Protein AF-A0A8J9S840-F1 (afdb_monomer_lite)

Foldseek 3Di:
DPPDDPVVVVVVVVVVVVVVVCVVVCVVVVVVVVVVVPDDDPPDDPPDPDPDDDDDDDDDDDDDDDDDDDDPPDPPPPPDDPQPFAALVVLCVVVVHDQPAAEFQQDFQDAFDVVLCVVPVADRDPVVLCVVLPDCPDPPPDDCPDPDPPDDPQQVVLCVCCRNPQLSVLQRDFRPVAAADDDDDDPVLVVQLLVLCVVGNHHPSQSRSCSSRHNYGSVVSNCCCQPPCSLVSNYRHRQWTAGNVSGIDGND

pLDDT: mean 77.79, std 20.53, range [31.11, 97.12]

Sequence (252 aa):
MEPMNEYERQREERIQRNNAILKQLGVHTAAQKLAAGRGRRPPQRLKRKAPVKAAVRKCARLSREDQEGPKKENLKALNTEHDELMTLKDYFKWKGQDVNGIIVDGQYRGWVCPAICKKYGIPDSEEEAFALGGSGRGGSKGAKTGKMHGWSNARAFSATQLRTNPNAYFYRHVAPDEEQAQGDWTEEEHELFLETAKANGVGDKWGLFASHIPARVGYQCSAYYRETIIPRGLIIDPRFRMSRAGKAVFVG

Radius of gyration: 27.17 Å; chains: 1; bounding box: 67×66×64 Å

Secondary structure (DSSP, 8-state):
-PPPPHHHHHHHHHHHHHHHHHHHTTHHHHHHHHHHTS--PPP------------------------PPPP---TTS--S-----EEHHHHHHHTT----PEE--S-----S-HHHHHHHT--SSHHHHHHHS---SS------PPPPTT--HHHHHHHTTTTT-HHHHHTT---TTSPPP-SPPPHHHHHHHHHHHHHH--SS-HHHHHTTSTT--HHHHHHHIIIIITTTTSEE-TTEEE-TTS-EEE--

Structure (mmCIF, N/CA/C/O backbone):
data_AF-A0A8J9S840-F1
#
_entry.id   AF-A0A8J9S840-F1
#
loop_
_atom_site.group_PDB
_atom_site.id
_atom_site.type_symbol
_atom_site.label_atom_id
_atom_site.label_alt_id
_atom_site.label_comp_id
_atom_site.label_asym_id
_atom_site.label_entity_id
_atom_site.label_seq_id
_atom_site.pdbx_PDB_ins_code
_atom_site.Cartn_x
_atom_site.Cartn_y
_atom_site.Cartn_z
_atom_site.occupancy
_atom_site.B_iso_or_equiv
_atom_site.auth_seq_id
_atom_site.auth_comp_id
_atom_site.auth_asym_id
_atom_site.auth_atom_id
_atom_site.pdbx_PDB_model_num
ATOM 1 N N . MET A 1 1 ? 31.242 12.770 43.477 1.00 47.22 1 MET A N 1
ATOM 2 C CA . MET A 1 1 ? 31.345 11.839 42.334 1.00 47.22 1 MET A CA 1
ATOM 3 C C . MET A 1 1 ? 30.335 10.749 42.590 1.00 47.22 1 MET A C 1
ATOM 5 O O . MET A 1 1 ? 30.545 9.972 43.512 1.00 47.22 1 MET A O 1
ATOM 9 N N . GLU A 1 2 ? 29.207 10.767 41.885 1.00 60.53 2 GLU A N 1
ATOM 10 C CA . GLU A 1 2 ? 28.236 9.678 41.996 1.00 60.53 2 GLU A CA 1
ATOM 11 C C . GLU A 1 2 ? 28.846 8.389 41.423 1.00 60.53 2 GLU A C 1
ATOM 13 O O . GLU A 1 2 ? 29.565 8.452 40.420 1.00 60.53 2 GLU A O 1
ATOM 18 N N . PRO A 1 3 ? 28.637 7.231 42.068 1.00 67.94 3 PRO A N 1
ATOM 19 C CA . PRO A 1 3 ? 29.145 5.966 41.563 1.00 67.94 3 PRO A CA 1
ATOM 20 C C . PRO A 1 3 ? 28.448 5.628 40.239 1.00 67.94 3 PRO A C 1
ATOM 22 O O . PRO A 1 3 ? 27.234 5.447 40.201 1.00 67.94 3 PRO A O 1
ATOM 25 N N . MET A 1 4 ? 29.234 5.539 39.161 1.00 64.69 4 MET A N 1
ATOM 26 C CA . MET A 1 4 ? 28.778 5.161 37.818 1.00 64.69 4 MET A CA 1
ATOM 27 C C . MET A 1 4 ? 27.871 3.925 37.855 1.00 64.69 4 MET A C 1
ATOM 29 O O . MET A 1 4 ? 28.263 2.851 38.347 1.00 64.69 4 MET A O 1
ATOM 33 N N . ASN A 1 5 ? 26.673 4.088 37.288 1.00 83.75 5 ASN A N 1
ATOM 34 C CA . ASN A 1 5 ? 25.663 3.044 37.194 1.00 83.75 5 ASN A CA 1
ATOM 35 C C . ASN A 1 5 ? 26.240 1.840 36.424 1.00 83.75 5 ASN A C 1
ATOM 37 O O . ASN A 1 5 ? 27.041 1.993 35.498 1.00 83.75 5 ASN A O 1
ATOM 41 N N . GLU A 1 6 ? 25.859 0.622 36.804 1.00 81.19 6 GLU A N 1
ATOM 42 C CA . GLU A 1 6 ? 26.354 -0.618 36.193 1.00 81.19 6 GLU A CA 1
ATOM 43 C C . GLU A 1 6 ? 26.149 -0.628 34.669 1.00 81.19 6 GLU A C 1
ATOM 45 O O . GLU A 1 6 ? 27.022 -1.058 33.912 1.00 81.19 6 GLU A O 1
ATOM 50 N N . TYR A 1 7 ? 25.043 -0.040 34.210 1.00 79.19 7 TYR A N 1
ATOM 51 C CA . TYR A 1 7 ? 24.760 0.159 32.792 1.00 79.19 7 TYR A CA 1
ATOM 52 C C . TYR A 1 7 ? 25.807 1.030 32.076 1.00 79.19 7 TYR A C 1
ATOM 54 O O . TYR A 1 7 ? 26.224 0.715 30.959 1.00 79.19 7 TYR A O 1
ATOM 62 N N . GLU A 1 8 ? 26.251 2.119 32.701 1.00 82.06 8 GLU A N 1
ATOM 63 C CA . GLU A 1 8 ? 27.219 3.040 32.101 1.00 82.06 8 GLU A CA 1
ATOM 64 C C . GLU A 1 8 ? 28.603 2.396 32.004 1.00 82.06 8 GLU A C 1
ATOM 66 O O . GLU A 1 8 ? 29.255 2.512 30.965 1.00 82.06 8 GLU A O 1
ATOM 71 N N . ARG A 1 9 ? 28.993 1.599 33.009 1.00 85.06 9 ARG A N 1
ATOM 72 C CA . ARG A 1 9 ? 30.206 0.765 32.959 1.00 85.06 9 ARG A CA 1
ATOM 73 C C . ARG A 1 9 ? 30.174 -0.225 31.799 1.00 85.06 9 ARG A C 1
ATOM 75 O O . ARG A 1 9 ? 31.088 -0.247 30.978 1.00 85.06 9 ARG A O 1
ATOM 82 N N . GLN A 1 10 ? 29.091 -0.993 31.669 1.00 86.19 10 GLN A N 1
ATOM 83 C CA . GLN A 1 10 ? 28.949 -1.947 30.564 1.00 86.19 10 GLN A CA 1
ATOM 84 C C . GLN A 1 10 ? 28.943 -1.251 29.194 1.00 86.19 10 GLN A C 1
ATOM 86 O O . GLN A 1 10 ? 29.442 -1.793 28.204 1.00 86.19 10 GLN A O 1
ATOM 91 N N . ARG A 1 11 ? 28.373 -0.044 29.105 1.00 85.94 11 ARG A N 1
ATOM 92 C CA . ARG A 1 11 ? 28.375 0.762 27.880 1.00 85.94 11 ARG A CA 1
ATOM 93 C C . ARG A 1 11 ? 29.789 1.204 27.508 1.00 85.94 11 ARG A C 1
ATOM 95 O O . ARG A 1 11 ? 30.163 1.085 26.340 1.00 85.94 11 ARG A O 1
ATOM 102 N N . GLU A 1 12 ? 30.569 1.681 28.470 1.00 87.94 12 GLU A N 1
ATOM 103 C CA . GLU A 1 12 ? 31.961 2.079 28.254 1.00 87.94 12 GLU A CA 1
ATOM 104 C C . GLU A 1 12 ? 32.839 0.902 27.836 1.00 87.94 12 GLU A C 1
ATOM 106 O O . GLU A 1 12 ? 33.592 1.029 26.872 1.00 87.94 12 GLU A O 1
ATOM 111 N N . GLU A 1 13 ? 32.684 -0.268 28.456 1.00 89.44 13 GLU A N 1
ATOM 112 C CA . GLU A 1 13 ? 33.413 -1.481 28.068 1.00 89.44 13 GLU A CA 1
ATOM 113 C C . GLU A 1 13 ? 33.117 -1.898 26.623 1.00 89.44 13 GLU A C 1
ATOM 115 O O . GLU A 1 13 ? 34.028 -2.234 25.861 1.00 89.44 13 GLU A O 1
ATOM 120 N N . ARG A 1 14 ? 31.848 -1.824 26.198 1.00 89.00 14 ARG A N 1
ATOM 121 C CA . ARG A 1 14 ? 31.464 -2.094 24.802 1.00 89.00 14 ARG A CA 1
ATOM 122 C C . ARG A 1 14 ? 32.084 -1.079 23.847 1.00 89.00 14 ARG A C 1
ATOM 124 O O . ARG A 1 14 ? 32.582 -1.467 22.791 1.00 89.00 14 ARG A O 1
ATOM 131 N N . ILE A 1 15 ? 32.079 0.206 24.210 1.00 90.06 15 ILE A N 1
ATOM 132 C CA . ILE A 1 15 ? 32.706 1.271 23.414 1.00 90.06 15 ILE A CA 1
ATOM 133 C C . ILE A 1 15 ? 34.215 1.027 23.296 1.00 90.06 15 ILE A C 1
ATOM 135 O O . ILE A 1 15 ? 34.763 1.108 22.197 1.00 90.06 15 ILE A O 1
ATOM 139 N N . GLN A 1 16 ? 34.883 0.672 24.393 1.00 90.94 16 GLN A N 1
ATOM 140 C CA . GLN A 1 16 ? 36.316 0.382 24.413 1.00 90.94 16 GLN A CA 1
ATOM 141 C C . GLN A 1 16 ? 36.659 -0.854 23.576 1.00 90.94 16 GLN A C 1
ATOM 143 O O . GLN A 1 16 ? 37.559 -0.785 22.736 1.00 90.94 16 GLN A O 1
ATOM 148 N N . ARG A 1 17 ? 35.905 -1.953 23.721 1.00 89.62 17 ARG A N 1
ATOM 149 C CA . ARG A 1 17 ? 36.075 -3.171 22.912 1.00 89.62 17 ARG A CA 1
ATOM 150 C C . ARG A 1 17 ? 35.889 -2.883 21.421 1.00 89.62 17 ARG A C 1
ATOM 152 O O . ARG A 1 17 ? 36.729 -3.278 20.617 1.00 89.62 17 ARG A O 1
ATOM 159 N N . ASN A 1 18 ? 34.837 -2.153 21.049 1.00 87.31 18 ASN A N 1
ATOM 160 C CA . ASN A 1 18 ? 34.583 -1.787 19.654 1.00 87.31 18 ASN A CA 1
ATOM 161 C C . ASN A 1 18 ? 35.695 -0.891 19.090 1.00 87.31 18 ASN A C 1
ATOM 163 O O . ASN A 1 18 ? 36.175 -1.134 17.984 1.00 87.31 18 ASN A O 1
ATOM 167 N N . ASN A 1 19 ? 36.164 0.098 19.856 1.00 92.31 19 ASN A N 1
ATOM 168 C CA . ASN A 1 19 ? 37.278 0.957 19.448 1.00 92.31 19 ASN A CA 1
ATOM 169 C C . ASN A 1 19 ? 38.591 0.175 19.288 1.00 92.31 19 ASN A C 1
ATOM 171 O O . ASN A 1 19 ? 39.349 0.442 18.355 1.00 92.31 19 ASN A O 1
ATOM 175 N N . ALA A 1 20 ? 38.857 -0.814 20.147 1.00 90.38 20 ALA A N 1
ATOM 176 C CA . ALA A 1 20 ? 40.026 -1.682 20.023 1.00 90.38 20 ALA A CA 1
ATOM 177 C C . ALA A 1 20 ? 39.978 -2.519 18.735 1.00 90.38 20 ALA A C 1
ATOM 179 O O . ALA A 1 20 ? 40.967 -2.572 18.004 1.00 90.38 20 ALA A O 1
ATOM 180 N N . ILE A 1 21 ? 38.812 -3.085 18.407 1.00 90.19 21 ILE A N 1
ATOM 181 C CA . ILE A 1 21 ? 38.589 -3.822 17.154 1.00 90.19 21 ILE A CA 1
ATOM 182 C C . ILE A 1 21 ? 38.794 -2.900 15.942 1.00 90.19 21 ILE A C 1
ATOM 184 O O . ILE A 1 21 ? 39.522 -3.246 15.014 1.00 90.19 21 ILE A O 1
ATOM 188 N N . LEU A 1 22 ? 38.225 -1.689 15.958 1.00 86.25 22 LEU A N 1
ATOM 189 C CA . LEU A 1 22 ? 38.397 -0.708 14.876 1.00 86.25 22 LEU A CA 1
ATOM 190 C C . LEU A 1 22 ? 39.859 -0.272 14.697 1.00 86.25 22 LEU A C 1
ATOM 192 O O . LEU A 1 22 ? 40.298 -0.011 13.571 1.00 86.25 22 LEU A O 1
ATOM 196 N N . LYS A 1 23 ? 40.623 -0.216 15.793 1.00 88.19 23 LYS A N 1
ATOM 197 C CA . LYS A 1 23 ? 42.060 0.069 15.778 1.00 88.19 23 LYS A CA 1
ATOM 198 C C . LYS A 1 23 ? 42.861 -1.100 15.203 1.00 88.19 23 LYS A C 1
ATOM 200 O O . LYS A 1 23 ? 43.723 -0.861 14.361 1.00 88.19 23 LYS A O 1
ATOM 205 N N . GLN A 1 24 ? 42.548 -2.337 15.593 1.00 88.06 24 GLN A N 1
ATOM 206 C CA . GLN A 1 24 ? 43.181 -3.550 15.060 1.00 88.06 24 GLN A CA 1
ATOM 207 C C . GLN A 1 24 ? 42.933 -3.705 13.553 1.00 88.06 24 GLN A C 1
ATOM 209 O O . GLN A 1 24 ? 43.843 -4.054 12.808 1.00 88.06 24 GLN A O 1
ATOM 214 N N . LEU A 1 25 ? 41.727 -3.368 13.091 1.00 87.00 25 LEU A N 1
ATOM 215 C CA . LEU A 1 25 ? 41.350 -3.382 11.675 1.00 87.00 25 LEU A CA 1
ATOM 216 C C . LEU A 1 25 ? 41.912 -2.192 10.872 1.00 87.00 25 LEU A C 1
ATOM 218 O O . LEU A 1 25 ? 41.658 -2.088 9.673 1.00 87.00 25 LEU A O 1
ATOM 222 N N . GLY A 1 26 ? 42.641 -1.263 11.504 1.00 86.94 26 GLY A N 1
ATOM 223 C CA . GLY A 1 26 ? 43.245 -0.114 10.823 1.00 86.94 26 GLY A CA 1
ATOM 224 C C . GLY A 1 26 ? 42.227 0.851 10.200 1.00 86.94 26 GLY A C 1
ATOM 225 O O . GLY A 1 26 ? 42.562 1.617 9.298 1.00 86.94 26 GLY A O 1
ATOM 226 N N . VAL A 1 27 ? 40.973 0.848 10.661 1.00 82.19 27 VAL A N 1
ATOM 227 C CA . VAL A 1 27 ? 39.891 1.634 10.042 1.00 82.19 27 VAL A CA 1
ATOM 228 C C . VAL A 1 27 ? 40.169 3.135 10.156 1.00 82.19 27 VAL A C 1
ATOM 230 O O . VAL A 1 27 ? 39.971 3.885 9.200 1.00 82.19 27 VAL A O 1
ATOM 233 N N . HIS A 1 28 ? 40.704 3.581 11.296 1.00 77.06 28 HIS A N 1
ATOM 234 C CA . HIS A 1 28 ? 41.053 4.988 11.514 1.00 77.06 28 HIS A CA 1
ATOM 235 C C . HIS A 1 28 ? 42.205 5.463 10.619 1.00 77.06 28 HIS A C 1
ATOM 237 O O . HIS A 1 28 ? 42.163 6.580 10.103 1.00 77.06 28 HIS A O 1
ATOM 243 N N . THR A 1 29 ? 43.208 4.615 10.381 1.00 79.81 29 THR A N 1
ATOM 244 C CA . THR A 1 29 ? 44.343 4.955 9.512 1.00 79.81 29 THR A CA 1
ATOM 245 C C . THR A 1 29 ? 43.933 4.941 8.039 1.00 79.81 29 THR A C 1
ATOM 247 O O . THR A 1 29 ? 44.337 5.823 7.280 1.00 79.81 29 THR A O 1
ATOM 250 N N . ALA A 1 30 ? 43.060 4.015 7.632 1.00 77.69 30 ALA A N 1
ATOM 251 C CA . ALA A 1 30 ? 42.452 4.004 6.303 1.00 77.69 30 ALA A CA 1
ATOM 252 C C . ALA A 1 30 ? 41.583 5.252 6.050 1.00 77.69 30 ALA A C 1
ATOM 254 O O . ALA A 1 30 ? 41.691 5.879 4.992 1.00 77.69 30 ALA A O 1
ATOM 255 N N . ALA A 1 31 ? 40.781 5.669 7.036 1.00 77.38 31 ALA A N 1
ATOM 256 C CA . ALA A 1 31 ? 39.976 6.888 6.962 1.00 77.38 31 ALA A CA 1
ATOM 257 C C . ALA A 1 31 ? 40.843 8.154 6.835 1.00 77.38 31 ALA A C 1
ATOM 259 O O . ALA A 1 31 ? 40.543 9.026 6.018 1.00 77.38 31 ALA A O 1
ATOM 260 N N . GLN A 1 32 ? 41.953 8.238 7.578 1.00 75.38 32 GLN A N 1
ATOM 261 C CA . GLN A 1 32 ? 42.908 9.346 7.469 1.00 75.38 32 GLN A CA 1
ATOM 262 C C . GLN A 1 32 ? 43.611 9.389 6.106 1.00 75.38 32 GLN A C 1
ATOM 264 O O . GLN A 1 32 ? 43.741 10.467 5.531 1.00 75.38 32 GLN A O 1
ATOM 269 N N . LYS A 1 33 ? 44.002 8.239 5.540 1.00 76.88 33 LYS A N 1
ATOM 270 C CA . LYS A 1 33 ? 44.583 8.169 4.185 1.00 76.88 33 LYS A CA 1
ATOM 271 C C . LYS A 1 33 ? 43.598 8.639 3.109 1.00 76.88 33 LYS A C 1
ATOM 273 O O . LYS A 1 33 ? 43.979 9.391 2.215 1.00 76.88 33 LYS A O 1
ATOM 278 N N . LEU A 1 34 ? 42.323 8.265 3.223 1.00 71.44 34 LEU A N 1
ATOM 279 C CA . LEU A 1 34 ? 41.257 8.749 2.335 1.00 71.44 34 LEU A CA 1
ATOM 280 C C . LEU A 1 34 ? 40.998 10.255 2.491 1.00 71.44 34 LEU A C 1
ATOM 282 O O . LEU A 1 34 ? 40.739 10.938 1.499 1.00 71.44 34 LEU A O 1
ATOM 286 N N . ALA A 1 35 ? 41.081 10.781 3.715 1.00 69.69 35 ALA A N 1
ATOM 287 C CA . ALA A 1 35 ? 40.954 12.212 3.977 1.00 69.69 35 ALA A CA 1
ATOM 288 C C . ALA A 1 35 ? 42.148 13.008 3.420 1.00 69.69 35 ALA A C 1
ATOM 290 O O . ALA A 1 35 ? 41.944 14.067 2.833 1.00 69.69 35 ALA A O 1
ATOM 291 N N . ALA A 1 36 ? 43.368 12.473 3.531 1.00 67.94 36 ALA A N 1
ATOM 292 C CA . ALA A 1 36 ? 44.585 13.075 2.987 1.00 67.94 36 ALA A CA 1
ATOM 293 C C . ALA A 1 36 ? 44.645 13.031 1.446 1.00 67.94 36 ALA A C 1
ATOM 295 O O . ALA A 1 36 ? 45.198 13.937 0.829 1.00 67.94 36 ALA A O 1
ATOM 296 N N . GLY A 1 37 ? 44.038 12.018 0.813 1.00 63.81 37 GLY A N 1
ATOM 297 C CA . GLY A 1 37 ? 43.941 11.897 -0.648 1.00 63.81 37 GLY A CA 1
ATOM 298 C C . GLY A 1 37 ? 42.901 12.818 -1.301 1.00 63.81 37 GLY A C 1
ATOM 299 O O . GLY A 1 37 ? 42.901 12.992 -2.520 1.00 63.81 37 GLY A O 1
ATOM 300 N N . ARG A 1 38 ? 42.016 13.447 -0.517 1.00 59.72 38 ARG A N 1
ATOM 301 C CA . ARG A 1 38 ? 41.129 14.502 -1.016 1.00 59.72 38 ARG A CA 1
ATOM 302 C C . ARG A 1 38 ? 41.892 15.820 -1.011 1.00 59.72 38 ARG A C 1
ATOM 304 O O . ARG A 1 38 ? 41.898 16.536 -0.014 1.00 59.72 38 ARG A O 1
ATOM 311 N N . GLY A 1 39 ? 42.512 16.141 -2.148 1.00 57.38 39 GLY A N 1
ATOM 312 C CA . GLY A 1 39 ? 43.082 17.463 -2.398 1.00 57.38 39 GLY A CA 1
ATOM 313 C C . GLY A 1 39 ? 42.122 18.562 -1.937 1.00 57.38 39 GLY A C 1
ATOM 314 O O . GLY A 1 39 ? 40.907 18.467 -2.148 1.00 57.38 39 GLY A O 1
ATOM 315 N N . ARG A 1 40 ? 42.666 19.573 -1.248 1.00 57.53 40 ARG A N 1
ATOM 316 C CA . ARG A 1 40 ? 41.912 20.725 -0.741 1.00 57.53 40 ARG A CA 1
ATOM 317 C C . ARG A 1 40 ? 41.006 21.246 -1.856 1.00 57.53 40 ARG A C 1
ATOM 319 O O . ARG A 1 40 ? 41.493 21.756 -2.862 1.00 57.53 40 ARG A O 1
ATOM 326 N N . ARG A 1 41 ? 39.685 21.124 -1.679 1.00 56.66 41 ARG A N 1
ATOM 327 C CA . ARG A 1 41 ? 38.734 21.864 -2.514 1.00 56.66 41 ARG A CA 1
ATOM 328 C C . ARG A 1 41 ? 39.133 23.341 -2.424 1.00 56.66 41 ARG A C 1
ATOM 330 O O . ARG A 1 41 ? 39.277 23.827 -1.299 1.00 56.66 41 ARG A O 1
ATOM 337 N N . PRO A 1 42 ? 39.333 24.046 -3.550 1.00 54.66 42 PRO A N 1
ATOM 338 C CA . PRO A 1 42 ? 39.627 25.468 -3.495 1.00 54.66 42 PRO A CA 1
ATOM 339 C C . PRO A 1 42 ? 38.497 26.170 -2.729 1.00 54.66 42 PRO A C 1
ATOM 341 O O . PRO A 1 42 ? 37.338 25.745 -2.839 1.00 54.66 42 PRO A O 1
ATOM 344 N N . PRO A 1 43 ? 38.810 27.201 -1.925 1.00 49.91 43 PRO A N 1
ATOM 345 C CA . PRO A 1 43 ? 37.798 27.907 -1.159 1.00 49.91 43 PRO A CA 1
ATOM 346 C C . PRO A 1 43 ? 36.714 28.396 -2.120 1.00 49.91 43 PRO A C 1
ATOM 348 O O . PRO A 1 43 ? 36.999 29.046 -3.128 1.00 49.91 43 PRO A O 1
ATOM 351 N N . GLN A 1 44 ? 35.462 28.038 -1.832 1.00 56.53 44 GLN A N 1
ATOM 352 C CA . GLN A 1 44 ? 34.317 28.565 -2.560 1.00 56.53 44 GLN A CA 1
ATOM 353 C C . GLN A 1 44 ? 34.349 30.084 -2.410 1.00 56.53 44 GLN A C 1
ATOM 355 O O . GLN A 1 44 ? 34.087 30.622 -1.337 1.00 56.53 44 GLN A O 1
ATOM 360 N N . ARG A 1 45 ? 34.706 30.769 -3.497 1.00 47.69 45 ARG A N 1
ATOM 361 C CA . ARG A 1 45 ? 34.650 32.222 -3.615 1.00 47.69 45 ARG A CA 1
ATOM 362 C C . ARG A 1 45 ? 33.245 32.657 -3.204 1.00 47.69 45 ARG A C 1
ATOM 364 O O . ARG A 1 45 ? 32.283 32.366 -3.918 1.00 47.69 45 ARG A O 1
ATOM 371 N N . LEU A 1 46 ? 33.129 33.300 -2.039 1.00 53.56 46 LEU A N 1
ATOM 372 C CA . LEU A 1 46 ? 31.885 33.901 -1.571 1.00 53.56 46 LEU A CA 1
ATOM 373 C C . LEU A 1 46 ? 31.381 34.806 -2.694 1.00 53.56 46 LEU A C 1
ATOM 375 O O . LEU A 1 46 ? 32.007 35.814 -3.030 1.00 53.56 46 LEU A O 1
ATOM 379 N N . LYS A 1 47 ? 30.288 34.399 -3.346 1.00 49.75 47 LYS A N 1
ATOM 380 C CA . LYS A 1 47 ? 29.649 35.213 -4.375 1.00 49.75 47 LYS A CA 1
ATOM 381 C C . LYS A 1 47 ? 29.193 36.494 -3.683 1.00 49.75 47 LYS A C 1
ATOM 383 O O . LYS A 1 47 ? 28.270 36.459 -2.873 1.00 49.75 47 LYS A O 1
ATOM 388 N N . ARG A 1 48 ? 29.855 37.618 -3.980 1.00 49.50 48 ARG A N 1
ATOM 389 C CA . ARG A 1 48 ? 29.345 38.949 -3.628 1.00 49.50 48 ARG A CA 1
ATOM 390 C C . ARG A 1 48 ? 27.928 39.021 -4.196 1.00 49.50 48 ARG A C 1
ATOM 392 O O . ARG A 1 48 ? 27.744 38.749 -5.383 1.00 49.50 48 ARG A O 1
ATOM 399 N N . LYS A 1 49 ? 26.936 39.307 -3.346 1.00 46.53 49 LYS A N 1
ATOM 400 C CA . LYS A 1 49 ? 25.560 39.549 -3.790 1.00 46.53 49 LYS A CA 1
ATOM 401 C C . LYS A 1 49 ? 25.620 40.666 -4.833 1.00 46.53 49 LYS A C 1
ATOM 403 O O . LYS A 1 49 ? 26.021 41.780 -4.511 1.00 46.53 49 LYS A O 1
ATOM 408 N N . ALA A 1 50 ? 25.316 40.339 -6.085 1.00 47.78 50 ALA A N 1
ATOM 409 C CA . ALA A 1 50 ? 25.186 41.346 -7.124 1.00 47.78 50 ALA A CA 1
ATOM 410 C C . ALA A 1 50 ? 23.971 42.229 -6.788 1.00 47.78 50 ALA A C 1
ATOM 412 O O . ALA A 1 50 ? 22.962 41.689 -6.321 1.00 47.78 50 ALA A O 1
ATOM 413 N N . PRO A 1 51 ? 24.040 43.554 -6.999 1.00 48.47 51 PRO A N 1
ATOM 414 C CA . PRO A 1 51 ? 22.870 44.405 -6.853 1.00 48.47 51 PRO A CA 1
ATOM 415 C C . PRO A 1 51 ? 21.807 43.954 -7.858 1.00 48.47 51 PRO A C 1
ATOM 417 O O . PRO A 1 51 ? 22.099 43.705 -9.032 1.00 48.47 51 PRO A O 1
ATOM 420 N N . VAL A 1 52 ? 20.581 43.797 -7.364 1.00 48.50 52 VAL A N 1
ATOM 421 C CA . VAL A 1 52 ? 19.419 43.381 -8.148 1.00 48.50 52 VAL A CA 1
ATOM 422 C C . VAL A 1 52 ? 19.199 44.424 -9.243 1.00 48.50 52 VAL A C 1
ATOM 424 O O . VAL A 1 52 ? 18.820 45.556 -8.958 1.00 48.50 52 VAL A O 1
ATOM 427 N N . LYS A 1 53 ? 19.467 44.066 -10.502 1.00 41.22 53 LYS A N 1
ATOM 428 C CA . LYS A 1 53 ? 19.071 44.897 -11.641 1.00 41.22 53 LYS A CA 1
ATOM 429 C C . LYS A 1 53 ? 17.555 44.800 -11.781 1.00 41.22 53 LYS A C 1
ATOM 431 O O . LYS A 1 53 ? 17.022 43.704 -11.948 1.00 41.22 53 LYS A O 1
ATOM 436 N N . ALA A 1 54 ? 16.884 45.945 -11.692 1.00 44.06 54 ALA A N 1
ATOM 437 C CA . ALA A 1 54 ? 15.458 46.076 -11.938 1.00 44.06 54 ALA A CA 1
ATOM 438 C C . ALA A 1 54 ? 15.133 45.581 -13.356 1.00 44.06 54 ALA A C 1
ATOM 440 O O . ALA A 1 54 ? 15.526 46.190 -14.350 1.00 44.06 54 ALA A O 1
ATOM 441 N N . ALA A 1 55 ? 14.434 44.452 -13.444 1.00 41.91 55 ALA A N 1
ATOM 442 C CA . ALA A 1 55 ? 13.828 44.011 -14.687 1.00 41.91 55 ALA A CA 1
ATOM 443 C C . ALA A 1 55 ? 12.547 44.826 -14.899 1.00 41.91 55 ALA A C 1
ATOM 445 O O . ALA A 1 55 ? 11.560 44.656 -14.181 1.00 41.91 55 ALA A O 1
ATOM 446 N N . VAL A 1 56 ? 12.584 45.725 -15.881 1.00 40.28 56 VAL A N 1
ATOM 447 C CA . VAL A 1 56 ? 11.408 46.424 -16.405 1.00 40.28 56 VAL A CA 1
ATOM 448 C C . VAL A 1 56 ? 10.446 45.375 -16.965 1.00 40.28 56 VAL A C 1
ATOM 450 O O . VAL A 1 56 ? 10.749 44.693 -17.944 1.00 40.28 56 VAL A O 1
ATOM 453 N N . ARG A 1 57 ? 9.289 45.217 -16.314 1.00 42.16 57 ARG A N 1
ATOM 454 C CA . ARG A 1 57 ? 8.189 44.369 -16.784 1.00 42.16 57 ARG A CA 1
ATOM 455 C C . ARG A 1 57 ? 7.448 45.097 -17.903 1.00 42.16 57 ARG A C 1
ATOM 457 O O . ARG A 1 57 ? 6.931 46.189 -17.684 1.00 42.16 57 ARG A O 1
ATOM 464 N N . LYS A 1 58 ? 7.352 44.480 -19.082 1.00 31.39 58 LYS A N 1
ATOM 465 C CA . LYS A 1 58 ? 6.368 44.867 -20.099 1.00 31.39 58 LYS A CA 1
ATOM 466 C C . LYS A 1 58 ? 5.054 44.109 -19.864 1.00 31.39 58 LYS A C 1
ATOM 468 O O . LYS A 1 58 ? 5.058 42.887 -19.781 1.00 31.39 58 LYS A O 1
ATOM 473 N N . CYS A 1 59 ? 3.979 44.896 -19.823 1.00 31.11 59 CYS A N 1
ATOM 474 C CA . CYS A 1 59 ? 2.569 44.581 -20.084 1.00 31.11 59 CYS A CA 1
ATOM 475 C C . CYS A 1 59 ? 1.753 43.779 -19.046 1.00 31.11 59 CYS A C 1
ATOM 477 O O . CYS A 1 59 ? 1.756 42.556 -18.998 1.00 31.11 59 CYS A O 1
ATOM 479 N N . ALA A 1 60 ? 0.970 44.563 -18.292 1.00 43.06 60 ALA A N 1
ATOM 480 C CA . ALA A 1 60 ? -0.491 44.506 -18.161 1.00 43.06 60 ALA A CA 1
ATOM 481 C C . ALA A 1 60 ? -1.163 43.148 -17.891 1.00 43.06 60 ALA A C 1
ATOM 483 O O . ALA A 1 60 ? -1.501 42.419 -18.819 1.00 43.06 60 ALA A O 1
ATOM 484 N N . ARG A 1 61 ? -1.523 42.927 -16.620 1.00 36.44 61 ARG A N 1
ATOM 485 C CA . ARG A 1 61 ? -2.817 42.360 -16.206 1.00 36.44 61 ARG A CA 1
ATOM 486 C C . ARG A 1 61 ? -3.220 42.974 -14.863 1.00 36.44 61 ARG A C 1
ATOM 488 O O . ARG A 1 61 ? -2.372 43.221 -14.013 1.00 36.44 61 ARG A O 1
ATOM 495 N N . LEU A 1 62 ? -4.506 43.286 -14.783 1.00 34.66 62 LEU A N 1
ATOM 496 C CA . LEU A 1 62 ? -5.201 44.070 -13.767 1.00 34.66 62 LEU A CA 1
ATOM 497 C C . LEU A 1 62 ? -5.013 43.545 -12.336 1.00 34.66 62 LEU A C 1
ATOM 499 O O . LEU A 1 62 ? -4.871 42.343 -12.114 1.00 34.66 62 LEU A O 1
ATOM 503 N N . SER A 1 63 ? -5.043 44.490 -11.396 1.00 38.06 63 SER A N 1
ATOM 504 C CA . SER A 1 63 ? -4.950 44.319 -9.949 1.00 38.06 63 SER A CA 1
ATOM 505 C C . SER A 1 63 ? -5.900 43.254 -9.401 1.00 38.06 63 SER A C 1
ATOM 507 O O . SER A 1 63 ? -7.087 43.238 -9.722 1.00 38.06 63 SER A O 1
ATOM 509 N N . ARG A 1 64 ? -5.382 42.419 -8.499 1.00 33.91 64 ARG A N 1
ATOM 510 C CA . ARG A 1 64 ? -6.174 41.723 -7.486 1.00 33.91 64 ARG A CA 1
ATOM 511 C C . ARG A 1 64 ? -5.432 41.860 -6.161 1.00 33.91 64 ARG A C 1
ATOM 513 O O . ARG A 1 64 ? -4.237 41.585 -6.100 1.00 33.91 64 ARG A O 1
ATOM 520 N N . GLU A 1 65 ? -6.151 42.397 -5.191 1.00 32.75 65 GLU A N 1
ATOM 521 C CA . GLU A 1 65 ? -5.706 42.797 -3.861 1.00 32.75 65 GLU A CA 1
ATOM 522 C C . GLU A 1 65 ? -5.201 41.613 -3.020 1.00 32.75 65 GLU A C 1
ATOM 524 O O . GLU A 1 65 ? -5.411 40.445 -3.356 1.00 32.75 65 GLU A O 1
ATOM 529 N N . ASP A 1 66 ? -4.497 41.961 -1.946 1.00 40.53 66 ASP A N 1
ATOM 530 C CA . ASP A 1 66 ? -3.724 41.108 -1.050 1.00 40.53 66 ASP A CA 1
ATOM 531 C C . ASP A 1 66 ? -4.426 39.810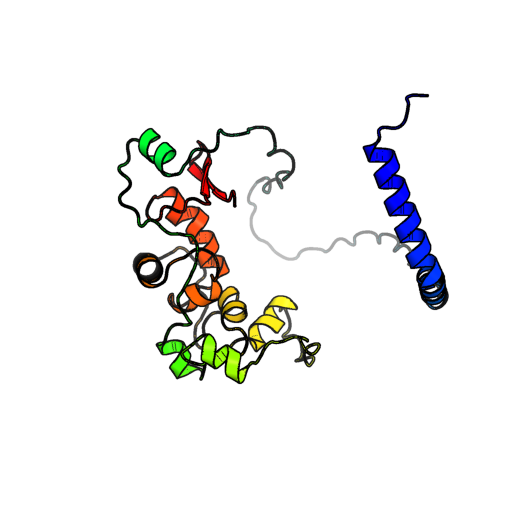 -0.608 1.00 40.53 66 ASP A C 1
ATOM 533 O O . ASP A 1 66 ? -5.491 39.812 0.008 1.00 40.53 66 ASP A O 1
ATOM 537 N N . GLN A 1 67 ? -3.760 38.677 -0.846 1.00 32.78 67 GLN A N 1
ATOM 538 C CA . GLN A 1 67 ? -4.017 37.409 -0.162 1.00 32.78 67 GLN A CA 1
ATOM 539 C C . GLN A 1 67 ? -2.673 36.879 0.352 1.00 32.78 67 GLN A C 1
ATOM 541 O O . GLN A 1 67 ? -1.778 36.551 -0.433 1.00 32.78 67 GLN A O 1
ATOM 546 N N . GLU A 1 68 ? -2.520 36.831 1.679 1.00 33.97 68 GLU A N 1
ATOM 547 C CA . GLU A 1 68 ? -1.394 36.179 2.353 1.00 33.97 68 GLU A CA 1
ATOM 548 C C . GLU A 1 68 ? -1.282 34.721 1.879 1.00 33.97 68 GLU A C 1
ATOM 550 O O . GLU A 1 68 ? -2.215 33.929 2.002 1.00 33.97 68 GLU A O 1
ATOM 555 N N . GLY A 1 69 ? -0.120 34.350 1.335 1.00 35.25 69 GLY A N 1
ATOM 556 C CA . GLY A 1 69 ? 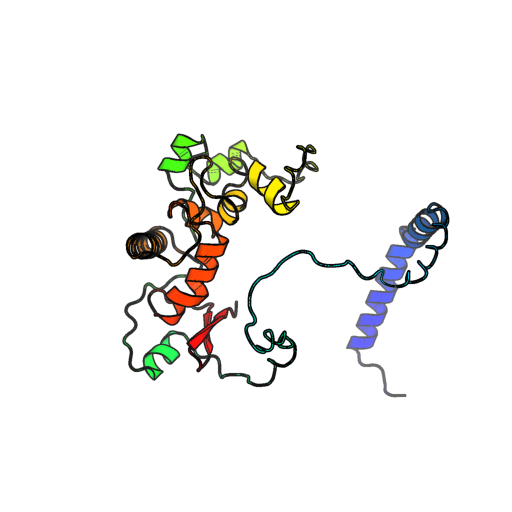0.169 32.961 0.984 1.00 35.25 69 GLY A CA 1
ATOM 557 C C . GLY A 1 69 ? 0.181 32.055 2.227 1.00 35.25 69 GLY A C 1
ATOM 558 O O . GLY A 1 69 ? 0.558 32.508 3.312 1.00 35.25 69 GLY A O 1
ATOM 559 N N . PRO A 1 70 ? -0.185 30.767 2.094 1.00 35.22 70 PRO A N 1
ATOM 560 C CA . PRO A 1 70 ? -0.356 29.876 3.234 1.00 35.22 70 PRO A CA 1
ATOM 561 C C . PRO A 1 70 ? 0.968 29.700 3.986 1.00 35.22 70 PRO A C 1
ATOM 563 O O . PRO A 1 70 ? 1.987 29.275 3.427 1.00 35.22 70 PRO A O 1
ATOM 566 N N . LYS A 1 71 ? 0.944 30.055 5.275 1.00 37.56 71 LYS A N 1
ATOM 567 C CA . LYS A 1 71 ? 2.058 29.887 6.209 1.00 37.56 71 LYS A CA 1
ATOM 568 C C . LYS A 1 71 ? 2.419 28.403 6.260 1.00 37.56 71 LYS A C 1
ATOM 570 O O . LYS A 1 71 ? 1.571 27.554 6.513 1.00 37.56 71 LYS A O 1
ATOM 575 N N . LYS A 1 72 ? 3.692 28.083 6.013 1.00 43.06 72 LYS A N 1
ATOM 576 C CA . LYS A 1 72 ? 4.240 26.744 6.258 1.00 43.06 72 LYS A CA 1
ATOM 577 C C . LYS A 1 72 ? 4.168 26.478 7.757 1.00 43.06 72 LYS A C 1
ATOM 579 O O . LYS A 1 72 ? 5.034 26.938 8.499 1.00 43.06 72 LYS A O 1
ATOM 584 N N . GLU A 1 73 ? 3.128 25.779 8.189 1.00 40.16 73 GLU A N 1
ATOM 585 C CA . GLU A 1 73 ? 3.005 25.356 9.575 1.00 40.16 73 GLU A CA 1
ATOM 586 C C . GLU A 1 73 ? 4.175 24.442 9.947 1.00 40.16 73 GLU A C 1
ATOM 588 O O . GLU A 1 73 ? 4.557 23.508 9.235 1.00 40.16 73 GLU A O 1
ATOM 593 N N . ASN A 1 74 ? 4.804 24.791 11.063 1.00 37.72 74 ASN A N 1
ATOM 594 C CA . ASN A 1 74 ? 5.945 24.095 11.623 1.00 37.72 74 ASN A CA 1
ATOM 595 C C . ASN A 1 74 ? 5.505 22.700 12.087 1.00 37.72 74 ASN A C 1
ATOM 597 O O . ASN A 1 74 ? 4.815 22.563 13.094 1.00 37.72 74 ASN A O 1
ATOM 601 N N . LEU A 1 75 ? 5.993 21.657 11.414 1.00 48.84 75 LEU A N 1
ATOM 602 C CA . LEU A 1 75 ? 5.733 20.233 11.692 1.00 48.84 75 LEU A CA 1
ATOM 603 C C . LEU A 1 75 ? 6.264 19.729 13.060 1.00 48.84 75 LEU A C 1
ATOM 605 O O . LEU A 1 75 ? 6.400 18.530 13.275 1.00 48.84 75 LEU A O 1
ATOM 609 N N . LYS A 1 76 ? 6.629 20.637 13.972 1.00 44.19 76 LYS A N 1
ATOM 610 C CA . LYS A 1 76 ? 7.234 20.355 15.283 1.00 44.19 76 LYS A CA 1
ATOM 611 C C . LYS A 1 76 ? 6.339 20.700 16.477 1.00 44.19 76 LYS A C 1
ATOM 613 O O . LYS A 1 76 ? 6.748 20.433 17.599 1.00 44.19 76 LYS A O 1
ATOM 618 N N . ALA A 1 77 ? 5.143 21.248 16.253 1.00 39.44 77 ALA A N 1
ATOM 619 C CA . ALA A 1 77 ? 4.194 21.586 17.320 1.00 39.44 77 ALA A CA 1
ATOM 620 C C . ALA A 1 77 ? 3.101 20.521 17.557 1.00 39.44 77 ALA A C 1
ATOM 622 O O . ALA A 1 77 ? 2.212 20.734 18.368 1.00 39.44 77 ALA A O 1
ATOM 623 N N . LEU A 1 78 ? 3.159 19.365 16.884 1.00 42.16 78 LEU A N 1
ATOM 624 C CA . LEU A 1 78 ? 2.121 18.324 16.953 1.00 42.16 78 LEU A CA 1
ATOM 625 C C . LEU A 1 78 ? 2.444 17.204 17.962 1.00 42.16 78 LEU A C 1
ATOM 627 O O . LEU A 1 78 ? 2.140 16.043 17.720 1.00 42.16 78 LEU A O 1
ATOM 631 N N . ASN A 1 79 ? 3.104 17.551 19.069 1.00 44.94 79 ASN A N 1
ATOM 632 C CA . ASN A 1 79 ? 3.495 16.620 20.135 1.00 44.94 79 ASN A CA 1
ATOM 633 C C . ASN A 1 79 ? 2.961 17.100 21.496 1.00 44.94 79 ASN A C 1
ATOM 635 O O . ASN A 1 79 ? 3.725 17.238 22.453 1.00 44.94 79 ASN A O 1
ATOM 639 N N . THR A 1 80 ? 1.670 17.430 21.596 1.00 44.09 80 THR A N 1
ATOM 640 C CA . THR A 1 80 ? 1.068 17.777 22.904 1.00 44.09 80 THR A CA 1
ATOM 641 C C . THR A 1 80 ? -0.356 17.277 23.106 1.00 44.09 80 THR A C 1
ATOM 643 O O . THR A 1 80 ? -0.954 17.601 24.117 1.00 44.09 80 THR A O 1
ATOM 646 N N . GLU A 1 81 ? -0.876 16.399 22.252 1.00 45.59 81 GLU A N 1
ATOM 647 C CA . GLU A 1 81 ? -2.064 15.626 22.612 1.00 45.59 81 GLU A CA 1
ATOM 648 C C . GLU A 1 81 ? -1.775 14.167 22.297 1.00 45.59 81 GLU A C 1
ATOM 650 O O . GLU A 1 81 ? -1.829 13.721 21.151 1.00 45.59 81 GLU A O 1
ATOM 655 N N . HIS A 1 82 ? -1.406 13.417 23.335 1.00 45.75 82 HIS A N 1
ATOM 656 C CA . HIS A 1 82 ? -1.703 11.994 23.364 1.00 45.75 82 HIS A CA 1
ATOM 657 C C . HIS A 1 82 ? -3.231 11.873 23.362 1.00 45.75 82 HIS A C 1
ATOM 659 O O . HIS A 1 82 ? -3.848 11.661 24.398 1.00 45.75 82 HIS A O 1
ATOM 665 N N . ASP A 1 83 ? -3.826 12.079 22.187 1.00 59.66 83 ASP A N 1
ATOM 666 C CA . ASP A 1 83 ? -5.172 11.636 21.875 1.00 59.66 83 ASP A CA 1
ATOM 667 C C . ASP A 1 83 ? -5.202 10.157 22.250 1.00 59.66 83 ASP A C 1
ATOM 669 O O . ASP A 1 83 ? -4.409 9.371 21.720 1.00 59.66 83 ASP A O 1
ATOM 673 N N . GLU A 1 84 ? -6.036 9.792 23.218 1.00 77.88 84 GLU A N 1
ATOM 674 C CA . GLU A 1 84 ? -6.214 8.413 23.659 1.00 77.88 84 GLU A CA 1
ATOM 675 C C . GLU A 1 84 ? -6.545 7.558 22.430 1.00 77.88 84 GLU A C 1
ATOM 677 O O . GLU A 1 84 ? -7.654 7.589 21.900 1.00 77.88 84 GLU A O 1
ATOM 682 N N . LEU A 1 85 ? -5.537 6.858 21.905 1.00 88.56 85 LEU A N 1
ATOM 683 C CA . LEU A 1 85 ? -5.668 6.077 20.686 1.00 88.56 85 LEU A CA 1
ATOM 684 C C . LEU A 1 85 ? -6.562 4.876 20.983 1.00 88.56 85 LEU A C 1
ATOM 686 O O . LEU A 1 85 ? -6.163 3.940 21.676 1.00 88.56 85 LEU A O 1
ATOM 690 N N . MET A 1 86 ? -7.770 4.894 20.435 1.00 90.38 86 MET A N 1
ATOM 691 C CA . MET A 1 86 ? -8.763 3.848 20.647 1.00 90.38 86 MET A CA 1
ATOM 692 C C . MET A 1 86 ? -8.576 2.722 19.632 1.00 90.38 86 MET A C 1
ATOM 694 O O . MET A 1 86 ? -8.066 2.928 18.523 1.00 90.38 86 MET A O 1
ATOM 698 N N . THR A 1 87 ? -9.007 1.507 19.980 1.00 92.62 87 THR A N 1
ATOM 699 C CA . THR A 1 87 ? -9.134 0.453 18.968 1.00 92.62 87 THR A CA 1
ATOM 700 C C . THR A 1 87 ? -10.203 0.844 17.949 1.00 92.62 87 THR A C 1
ATOM 702 O O . THR A 1 87 ? -11.111 1.616 18.253 1.00 92.62 87 THR A O 1
ATOM 705 N N . LEU A 1 88 ? -10.117 0.310 16.729 1.00 90.00 88 LEU A N 1
ATOM 706 C CA . LEU A 1 88 ? -11.134 0.556 15.700 1.00 90.00 88 LEU A CA 1
ATOM 707 C C . LEU A 1 88 ? -12.537 0.190 16.195 1.00 90.00 88 LEU A C 1
ATOM 709 O O . LEU A 1 88 ? -13.469 0.971 16.037 1.00 90.00 88 LEU A O 1
ATOM 713 N N . LYS A 1 89 ? -12.671 -0.963 16.859 1.00 90.19 89 LYS A N 1
ATOM 714 C CA . LYS A 1 89 ? -13.948 -1.427 17.415 1.00 90.19 89 LYS A CA 1
ATOM 715 C C . LYS A 1 89 ? -14.496 -0.456 18.459 1.00 90.19 89 LYS A C 1
ATOM 717 O O . LYS A 1 89 ? -15.673 -0.112 18.400 1.00 90.19 89 LYS A O 1
ATOM 722 N N . ASP A 1 90 ? -13.647 0.022 19.367 1.00 90.88 90 ASP A N 1
ATOM 723 C CA . ASP A 1 90 ? -14.066 0.967 20.406 1.00 90.88 90 ASP A CA 1
ATOM 724 C C . ASP A 1 90 ? -14.431 2.332 19.817 1.00 90.88 90 ASP A C 1
ATOM 726 O O . ASP A 1 90 ? -15.408 2.943 20.242 1.00 90.88 90 ASP A O 1
ATOM 730 N N . TYR A 1 91 ? -13.693 2.787 18.801 1.00 91.56 91 TYR A N 1
ATOM 731 C CA . TYR A 1 91 ? -13.966 4.043 18.107 1.00 91.56 91 TYR A CA 1
ATOM 732 C C . TYR A 1 91 ? -15.331 4.037 17.409 1.00 91.56 91 TYR A C 1
ATOM 734 O O . TYR A 1 91 ? -16.113 4.976 17.567 1.00 91.56 91 TYR A O 1
ATOM 742 N N . PHE A 1 92 ? -15.655 2.978 16.664 1.00 91.12 92 PHE A N 1
ATOM 743 C CA . PHE A 1 92 ? -16.954 2.890 15.992 1.00 91.12 92 PHE A CA 1
ATOM 744 C C . PHE A 1 92 ? -18.104 2.656 16.970 1.00 91.12 92 PHE A C 1
ATOM 746 O O . PHE A 1 92 ? -19.162 3.265 16.814 1.00 91.12 92 PHE A O 1
ATOM 753 N N . LYS A 1 93 ? -17.875 1.882 18.041 1.00 91.31 93 LYS A N 1
ATOM 754 C CA . LYS A 1 93 ? -18.835 1.755 19.143 1.00 91.31 93 LYS A CA 1
ATOM 755 C C . LYS A 1 93 ? -19.118 3.111 19.794 1.00 91.31 93 LYS A C 1
ATOM 757 O O . LYS A 1 93 ? -20.274 3.430 20.050 1.00 91.31 93 LYS A O 1
ATOM 762 N N . TRP A 1 94 ? -18.086 3.926 20.020 1.00 89.50 94 TRP A N 1
ATOM 763 C CA . TRP A 1 94 ? -18.233 5.292 20.530 1.00 89.50 94 TRP A CA 1
ATOM 764 C C . TRP A 1 94 ? -19.014 6.197 19.566 1.00 89.50 94 TRP A C 1
ATOM 766 O O . TRP A 1 94 ? -19.834 6.997 20.011 1.00 89.50 94 TRP A O 1
ATOM 776 N N . LYS A 1 95 ? -18.829 6.033 18.251 1.00 89.00 95 LYS A N 1
ATOM 777 C CA . LYS A 1 95 ? -19.635 6.721 17.231 1.00 89.00 95 LYS A CA 1
ATOM 778 C C . LYS A 1 95 ? -21.063 6.185 17.071 1.00 89.00 95 LYS A C 1
ATOM 780 O O . LYS A 1 95 ? -21.827 6.781 16.317 1.00 89.00 95 LYS A O 1
ATOM 785 N N . GLY A 1 96 ? -21.425 5.090 17.742 1.00 88.31 96 GLY A N 1
ATOM 786 C CA . GLY A 1 96 ? -22.723 4.435 17.565 1.00 88.31 96 GLY A CA 1
ATOM 787 C C . GLY A 1 96 ? -22.909 3.834 16.168 1.00 88.31 96 GLY A C 1
ATOM 788 O O . GLY A 1 96 ? -24.032 3.775 15.680 1.00 88.31 96 GLY A O 1
ATOM 789 N N . GLN A 1 97 ? -21.817 3.442 15.504 1.00 86.56 97 GLN A N 1
ATOM 790 C CA . GLN A 1 97 ? -21.843 2.789 14.196 1.00 86.56 97 GLN A CA 1
ATOM 791 C C . GLN A 1 97 ? -21.537 1.300 14.353 1.00 86.56 97 GLN A C 1
ATOM 793 O O . GLN A 1 97 ? -20.507 0.930 14.921 1.00 86.56 97 GLN A O 1
ATOM 798 N N . ASP A 1 98 ? -22.407 0.452 13.807 1.00 79.62 98 ASP A N 1
ATOM 799 C CA . ASP A 1 98 ? -22.148 -0.982 13.732 1.00 79.62 98 ASP A CA 1
ATOM 800 C C . ASP A 1 98 ? -21.099 -1.268 12.656 1.00 79.62 98 ASP A C 1
ATOM 802 O O . ASP A 1 98 ? -21.242 -0.901 11.487 1.00 79.62 98 ASP A O 1
ATOM 806 N N . VAL A 1 99 ? -20.012 -1.925 13.060 1.00 77.88 99 VAL A N 1
ATOM 807 C CA . VAL A 1 99 ? -18.898 -2.241 12.162 1.00 77.88 99 VAL A CA 1
ATOM 808 C C . VAL A 1 99 ? -19.166 -3.585 11.505 1.00 77.88 99 VAL A C 1
ATOM 810 O O . VAL A 1 99 ? -18.979 -4.627 12.126 1.00 77.88 99 VAL A O 1
ATOM 813 N N . ASN A 1 100 ? -19.570 -3.561 10.237 1.00 79.44 100 ASN A N 1
ATOM 814 C CA . ASN A 1 100 ? -19.695 -4.760 9.400 1.00 79.44 100 ASN A CA 1
ATOM 815 C C . ASN A 1 100 ? -18.526 -4.894 8.401 1.00 79.44 100 ASN A C 1
ATOM 817 O O . ASN A 1 100 ? -18.656 -5.483 7.330 1.00 79.44 100 ASN A O 1
ATOM 821 N N . GLY A 1 101 ? -17.390 -4.270 8.726 1.00 82.50 101 GLY A N 1
ATOM 822 C CA . GLY A 1 101 ? -16.194 -4.272 7.891 1.00 82.50 101 GLY A CA 1
ATOM 823 C C . GLY A 1 101 ? -15.446 -5.603 7.906 1.00 82.50 101 GLY A C 1
ATOM 824 O O . GLY A 1 101 ? -15.538 -6.392 8.849 1.00 82.50 101 GLY A O 1
ATOM 825 N N . ILE A 1 102 ? -14.644 -5.830 6.868 1.00 90.75 102 ILE A N 1
ATOM 826 C CA . ILE A 1 102 ? -13.808 -7.028 6.732 1.00 90.75 102 ILE A CA 1
ATOM 827 C C . ILE A 1 102 ? -12.666 -6.952 7.750 1.00 90.75 102 ILE A C 1
ATOM 829 O O . ILE A 1 102 ? -11.947 -5.955 7.810 1.00 90.75 102 ILE A O 1
ATOM 833 N N . ILE A 1 103 ? -12.470 -8.003 8.545 1.00 92.06 103 ILE A N 1
ATOM 834 C CA . ILE A 1 103 ? -11.332 -8.097 9.468 1.00 92.06 103 ILE A CA 1
ATOM 835 C C . ILE A 1 103 ? -10.130 -8.645 8.702 1.00 92.06 103 ILE A C 1
ATOM 837 O O . ILE A 1 103 ? -10.230 -9.703 8.082 1.00 92.06 103 ILE A O 1
ATOM 841 N N . VAL A 1 104 ? -8.997 -7.944 8.762 1.00 92.94 104 VAL A N 1
ATOM 842 C CA . VAL A 1 104 ? -7.761 -8.337 8.067 1.00 92.94 104 VAL A CA 1
ATOM 843 C C . VAL A 1 104 ? -6.596 -8.483 9.044 1.00 92.94 104 VAL A C 1
ATOM 845 O O . VAL A 1 104 ? -6.552 -7.821 10.079 1.00 92.94 104 VAL A O 1
ATOM 848 N N . ASP A 1 105 ? -5.644 -9.354 8.708 1.00 92.06 105 ASP A N 1
ATOM 849 C CA . ASP A 1 105 ? -4.385 -9.564 9.443 1.00 92.06 105 ASP A CA 1
ATOM 850 C C . ASP A 1 105 ? -3.294 -8.555 9.048 1.00 92.06 105 ASP A C 1
ATOM 852 O O . ASP A 1 105 ? -2.239 -8.478 9.683 1.00 92.06 105 ASP A O 1
ATOM 856 N N . GLY A 1 106 ? -3.551 -7.772 7.998 1.00 90.81 106 GLY A N 1
ATOM 857 C CA . GLY A 1 106 ? -2.622 -6.779 7.499 1.00 90.81 106 GLY A CA 1
ATOM 858 C C . GLY A 1 106 ? -1.581 -7.308 6.510 1.00 90.81 106 GLY A C 1
ATOM 859 O O . GLY A 1 106 ? -0.608 -6.599 6.218 1.00 90.81 106 GLY A O 1
ATOM 860 N N . GLN A 1 107 ? -1.757 -8.540 6.027 1.00 93.56 107 GLN A N 1
ATOM 861 C CA . GLN A 1 107 ? -0.885 -9.182 5.051 1.00 93.56 107 GLN A CA 1
ATOM 862 C C . GLN A 1 107 ? -1.597 -9.334 3.706 1.00 93.56 107 GLN A C 1
ATOM 864 O O . GLN A 1 107 ? -2.733 -9.798 3.622 1.00 93.56 107 GLN A O 1
ATOM 869 N N . TYR A 1 108 ? -0.902 -8.978 2.630 1.00 94.75 108 TYR A N 1
ATOM 870 C CA . TYR A 1 108 ? -1.333 -9.250 1.267 1.00 94.75 108 TYR A CA 1
ATOM 871 C C . TYR A 1 108 ? -0.722 -10.563 0.769 1.00 94.75 108 TYR A C 1
ATOM 873 O O . TYR A 1 108 ? 0.502 -10.713 0.683 1.00 94.75 108 TYR A O 1
ATOM 881 N N . ARG A 1 109 ? -1.590 -11.511 0.414 1.00 93.44 109 ARG A N 1
ATOM 882 C CA . ARG A 1 109 ? -1.230 -12.861 -0.052 1.00 93.44 109 ARG A CA 1
ATOM 883 C C . ARG A 1 109 ? -1.377 -13.033 -1.564 1.00 93.44 109 ARG A C 1
ATOM 885 O O . ARG A 1 109 ? -0.986 -14.067 -2.090 1.00 93.44 109 ARG A O 1
ATOM 892 N N . GLY A 1 110 ? -1.937 -12.039 -2.248 1.00 92.19 110 GLY A N 1
ATOM 893 C CA . GLY A 1 110 ? -2.103 -12.073 -3.696 1.00 92.19 110 GLY A CA 1
ATOM 894 C C . GLY A 1 110 ? -0.795 -11.872 -4.463 1.00 92.19 110 GLY A C 1
ATOM 895 O O . GLY A 1 110 ? 0.245 -11.493 -3.912 1.00 92.19 110 GLY A O 1
ATOM 896 N N . TRP A 1 111 ? -0.886 -12.075 -5.773 1.00 94.12 111 TRP A N 1
ATOM 897 C CA . TRP A 1 111 ? 0.158 -11.743 -6.737 1.00 94.12 111 TRP A CA 1
ATOM 898 C C . TRP A 1 11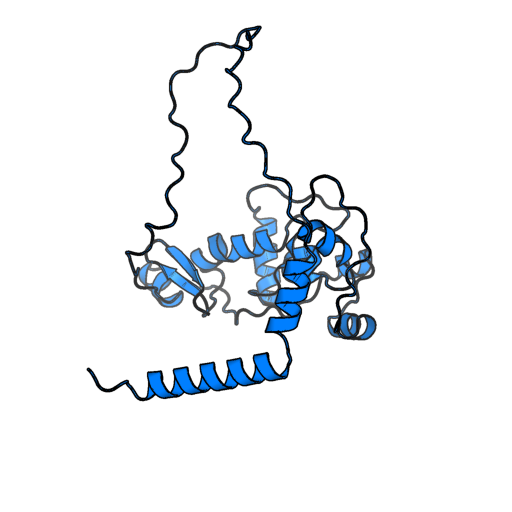1 ? -0.312 -10.629 -7.682 1.00 94.12 111 TRP A C 1
ATOM 900 O O . TRP A 1 111 ? -1.386 -10.054 -7.495 1.00 94.12 111 TRP A O 1
ATOM 910 N N . VAL A 1 112 ? 0.507 -10.292 -8.679 1.00 93.56 112 VAL A N 1
ATOM 911 C CA . VAL A 1 112 ? 0.123 -9.347 -9.732 1.00 93.56 112 VAL A CA 1
ATOM 912 C C . VAL A 1 112 ? -1.155 -9.832 -10.427 1.00 93.56 112 VAL A C 1
ATOM 914 O O . VAL A 1 112 ? -1.352 -11.035 -10.592 1.00 93.56 112 VAL A O 1
ATOM 917 N N . CYS A 1 113 ? -2.027 -8.902 -10.827 1.00 92.94 113 CYS A N 1
ATOM 918 C CA . CYS A 1 113 ? -3.247 -9.216 -11.568 1.00 92.94 113 CYS A CA 1
ATOM 919 C C . CYS A 1 113 ? -2.951 -10.154 -12.763 1.00 92.94 113 CYS A C 1
ATOM 921 O O . CYS A 1 113 ? -2.092 -9.822 -13.589 1.00 92.94 113 CYS A O 1
ATOM 923 N N . PRO A 1 114 ? -3.664 -11.292 -12.910 1.00 92.12 114 PRO A N 1
ATOM 924 C CA . PRO A 1 114 ? -3.379 -12.283 -13.955 1.00 92.12 114 PRO A CA 1
ATOM 925 C C . PRO A 1 114 ? -3.386 -11.713 -15.380 1.00 92.12 114 PRO A C 1
ATOM 927 O O . PRO A 1 114 ? -2.594 -12.125 -16.230 1.00 92.12 114 PRO A O 1
ATOM 930 N N . ALA A 1 115 ? -4.242 -10.720 -15.648 1.00 91.81 115 ALA A N 1
ATOM 931 C CA . ALA A 1 115 ? -4.291 -10.041 -16.942 1.00 91.81 115 ALA A CA 1
ATOM 932 C C . ALA A 1 115 ? -2.971 -9.313 -17.259 1.00 91.81 115 ALA A C 1
ATOM 934 O O . ALA A 1 115 ? -2.469 -9.379 -18.383 1.00 91.81 115 ALA A O 1
ATOM 935 N N . ILE A 1 116 ? -2.380 -8.665 -16.254 1.00 91.31 116 ILE A N 1
ATOM 936 C CA . ILE A 1 116 ? -1.097 -7.965 -16.360 1.00 91.31 116 ILE A CA 1
ATOM 937 C C . ILE A 1 116 ? 0.051 -8.973 -16.481 1.00 91.31 116 ILE A C 1
ATOM 939 O O . ILE A 1 116 ? 0.954 -8.756 -17.294 1.00 91.31 116 ILE A O 1
ATOM 943 N N . CYS A 1 117 ? 0.000 -10.091 -15.744 1.00 91.56 117 CYS A N 1
ATOM 944 C CA . CYS A 1 117 ? 0.999 -11.158 -15.857 1.00 91.56 117 CYS A CA 1
ATOM 945 C C . CYS A 1 117 ? 1.119 -11.666 -17.290 1.00 91.56 117 CYS A C 1
ATOM 947 O O . CYS A 1 117 ? 2.200 -11.607 -17.886 1.00 91.56 117 CYS A O 1
ATOM 949 N N . LYS A 1 118 ? -0.022 -12.035 -17.883 1.00 91.81 118 LYS A N 1
ATOM 950 C CA . LYS A 1 118 ? -0.099 -12.510 -19.266 1.00 91.81 118 LYS A CA 1
ATOM 951 C C . LYS A 1 118 ? 0.365 -11.458 -20.272 1.00 91.81 118 LYS A C 1
ATOM 953 O O . LYS A 1 118 ? 1.057 -11.793 -21.231 1.00 91.81 118 LYS A O 1
ATOM 958 N N . LYS A 1 119 ? -0.003 -10.190 -20.066 1.00 92.06 119 LYS A N 1
ATOM 959 C CA . LYS A 1 119 ? 0.310 -9.099 -21.000 1.00 92.06 119 LYS A CA 1
ATOM 960 C C . LYS A 1 119 ? 1.801 -8.757 -21.040 1.00 92.06 119 LYS A C 1
ATOM 962 O O . LYS A 1 119 ? 2.337 -8.524 -22.119 1.00 92.06 119 LYS A O 1
ATOM 967 N N . TYR A 1 120 ? 2.473 -8.735 -19.889 1.00 88.94 120 TYR A N 1
ATOM 968 C CA . TYR A 1 120 ? 3.870 -8.287 -19.783 1.00 88.94 120 TYR A CA 1
ATOM 969 C C . TYR A 1 120 ? 4.876 -9.420 -19.529 1.00 88.94 120 TYR A C 1
ATOM 971 O O . TYR A 1 120 ? 6.064 -9.153 -19.323 1.00 88.94 120 TYR A O 1
ATOM 979 N N . GLY A 1 121 ? 4.428 -10.679 -19.553 1.00 87.88 121 GLY A N 1
ATOM 980 C CA . GLY A 1 121 ? 5.282 -11.844 -19.314 1.00 87.88 121 GLY A CA 1
ATOM 981 C C . GLY A 1 121 ? 5.904 -11.824 -17.917 1.00 87.88 121 GLY A C 1
ATOM 982 O O . GLY A 1 121 ? 7.113 -12.055 -17.765 1.00 87.88 121 GLY A O 1
ATOM 983 N N . ILE A 1 122 ? 5.094 -11.457 -16.920 1.00 88.44 122 ILE A N 1
ATOM 984 C CA . ILE A 1 122 ? 5.435 -11.589 -15.500 1.00 88.44 122 ILE A CA 1
ATOM 985 C C . ILE A 1 122 ? 5.030 -13.010 -15.093 1.00 88.44 122 ILE A C 1
ATOM 987 O O . ILE A 1 122 ? 3.949 -13.436 -15.492 1.00 88.44 122 ILE A O 1
ATOM 991 N N . PRO A 1 123 ? 5.866 -13.741 -14.338 1.00 87.56 123 PRO A N 1
ATOM 992 C CA . PRO A 1 123 ? 5.508 -15.065 -13.835 1.00 87.56 123 PRO A CA 1
ATOM 993 C C . PRO A 1 123 ? 4.186 -15.038 -13.067 1.00 87.56 123 PRO A C 1
ATOM 995 O O . PRO A 1 123 ? 3.901 -14.058 -12.371 1.00 87.56 123 PRO A O 1
ATOM 998 N N . ASP A 1 124 ? 3.407 -16.112 -13.166 1.00 84.25 124 ASP A N 1
ATOM 999 C CA . ASP A 1 124 ? 2.052 -16.171 -12.606 1.00 84.25 124 ASP A CA 1
ATOM 1000 C C . ASP A 1 124 ? 2.053 -16.357 -11.076 1.00 84.25 124 ASP A C 1
ATOM 1002 O O . ASP A 1 124 ? 1.037 -16.122 -10.421 1.00 84.25 124 ASP A O 1
ATOM 1006 N N . SER A 1 125 ? 3.201 -16.724 -10.490 1.00 85.06 125 SER A N 1
ATOM 1007 C CA . SER A 1 125 ? 3.381 -16.931 -9.049 1.00 85.06 125 SER A CA 1
ATOM 1008 C C . SER A 1 125 ? 4.662 -16.286 -8.505 1.00 85.06 125 SER A C 1
ATOM 1010 O O . SER A 1 125 ? 5.681 -16.186 -9.196 1.00 85.06 125 SER A O 1
ATOM 1012 N N . GLU A 1 126 ? 4.623 -15.907 -7.222 1.00 78.69 126 GLU A N 1
ATOM 1013 C CA . GLU A 1 126 ? 5.782 -15.434 -6.450 1.00 78.69 126 GLU A CA 1
ATOM 1014 C C . GLU A 1 126 ? 6.917 -16.469 -6.452 1.00 78.69 126 GLU A C 1
ATOM 1016 O O . GLU A 1 126 ? 8.086 -16.107 -6.576 1.00 78.69 126 GLU A O 1
ATOM 1021 N N . GLU A 1 127 ? 6.576 -17.757 -6.377 1.00 78.94 127 GLU A N 1
ATOM 1022 C CA . GLU A 1 127 ? 7.542 -18.860 -6.340 1.00 78.94 127 GLU A CA 1
ATOM 1023 C C . GLU A 1 127 ? 8.291 -19.012 -7.662 1.00 78.94 127 GLU A C 1
ATOM 1025 O O . GLU A 1 127 ? 9.508 -19.178 -7.673 1.00 78.94 127 GLU A O 1
ATOM 1030 N N . GLU A 1 128 ? 7.582 -18.894 -8.783 1.00 78.19 128 GLU A N 1
ATOM 1031 C CA . GLU A 1 128 ? 8.174 -18.959 -10.116 1.00 78.19 128 GLU A CA 1
ATOM 1032 C C . GLU A 1 128 ? 9.040 -17.719 -10.382 1.00 78.19 128 GLU A C 1
ATOM 1034 O O . GLU A 1 128 ? 10.176 -17.835 -10.845 1.00 78.19 128 GLU A O 1
ATOM 1039 N N . ALA A 1 129 ? 8.563 -16.531 -9.994 1.00 76.81 129 ALA A N 1
ATOM 1040 C CA . ALA A 1 129 ? 9.357 -15.307 -10.060 1.00 76.81 129 ALA A CA 1
ATOM 1041 C C . ALA A 1 129 ? 10.631 -15.403 -9.212 1.00 76.81 129 ALA A C 1
ATOM 1043 O O . ALA A 1 129 ? 11.697 -14.954 -9.643 1.00 76.81 129 ALA A O 1
ATOM 1044 N N . PHE A 1 130 ? 10.548 -16.022 -8.034 1.00 70.00 130 PHE A N 1
ATOM 1045 C CA . PHE A 1 130 ? 11.703 -16.261 -7.180 1.00 70.00 130 PHE A CA 1
ATOM 1046 C C . PHE A 1 130 ? 12.614 -17.370 -7.718 1.00 70.00 130 PHE A C 1
ATOM 1048 O O . PHE A 1 130 ? 13.823 -17.268 -7.555 1.00 70.00 130 PHE A O 1
ATOM 1055 N N . ALA A 1 131 ? 12.087 -18.394 -8.390 1.00 73.12 131 ALA A N 1
ATOM 1056 C CA . ALA A 1 131 ? 12.884 -19.455 -9.005 1.00 73.12 131 ALA A CA 1
ATOM 1057 C C . ALA A 1 131 ? 13.673 -18.945 -10.223 1.00 73.12 131 ALA A C 1
ATOM 1059 O O . ALA A 1 131 ? 14.866 -19.221 -10.346 1.00 73.12 131 ALA A O 1
ATOM 1060 N N . LEU A 1 132 ? 13.043 -18.141 -11.086 1.00 68.00 132 LEU A N 1
ATOM 1061 C CA . LEU A 1 132 ? 13.706 -17.495 -12.226 1.00 68.00 132 LEU A CA 1
ATOM 1062 C C . LEU A 1 132 ? 14.631 -16.346 -11.799 1.00 68.00 132 LEU A C 1
ATOM 1064 O O . LEU A 1 132 ? 15.667 -16.116 -12.422 1.00 68.00 132 LEU A O 1
ATOM 1068 N N . GLY A 1 133 ? 14.247 -15.607 -10.757 1.00 57.75 133 GLY A N 1
ATOM 1069 C CA . GLY A 1 133 ? 14.950 -14.425 -10.251 1.00 57.75 133 GLY A CA 1
ATOM 1070 C C . GLY A 1 133 ? 15.842 -14.675 -9.033 1.00 57.75 133 GLY A C 1
ATOM 1071 O O . GLY A 1 133 ? 16.300 -13.700 -8.434 1.00 57.75 133 GLY A O 1
ATOM 1072 N N . GLY A 1 134 ? 16.045 -15.949 -8.669 1.00 40.97 134 GLY A N 1
ATOM 1073 C CA . GLY A 1 134 ? 16.754 -16.485 -7.501 1.00 40.97 134 GLY A CA 1
ATOM 1074 C C . GLY A 1 134 ? 17.506 -15.464 -6.666 1.00 40.97 134 GLY A C 1
ATOM 1075 O O . GLY A 1 134 ? 18.634 -15.118 -6.997 1.00 40.97 134 GLY A O 1
ATOM 1076 N N . SER A 1 135 ? 16.899 -15.026 -5.557 1.00 42.25 135 SER A N 1
ATOM 1077 C CA . SER A 1 135 ? 17.545 -14.286 -4.465 1.00 42.25 135 SER A CA 1
ATOM 1078 C C . SER A 1 135 ? 18.612 -13.272 -4.914 1.00 42.25 135 SER A C 1
ATOM 1080 O O . SER A 1 135 ? 19.799 -13.586 -4.981 1.00 42.25 135 SER A O 1
ATOM 1082 N N . GLY A 1 136 ? 18.232 -12.013 -5.122 1.00 43.19 136 GLY A N 1
ATOM 1083 C CA . GLY A 1 136 ? 19.186 -10.916 -5.302 1.00 43.19 136 GLY A CA 1
ATOM 1084 C C . GLY A 1 136 ? 20.014 -10.610 -4.042 1.00 43.19 136 GLY A C 1
ATOM 1085 O O . GLY A 1 136 ? 19.958 -9.498 -3.520 1.00 43.19 136 GLY A O 1
ATOM 1086 N N . ARG A 1 137 ? 20.827 -11.557 -3.550 1.00 41.00 137 ARG A N 1
ATOM 1087 C CA . ARG A 1 137 ? 22.070 -11.226 -2.852 1.00 41.00 137 ARG A CA 1
ATOM 1088 C C . ARG A 1 137 ? 22.958 -10.550 -3.888 1.00 41.00 137 ARG A C 1
ATOM 1090 O O . ARG A 1 137 ? 23.573 -11.196 -4.723 1.00 41.00 137 ARG A O 1
ATOM 1097 N N . GLY A 1 138 ? 22.978 -9.225 -3.828 1.00 38.97 138 GLY A N 1
ATOM 1098 C CA . GLY A 1 138 ? 23.683 -8.396 -4.789 1.00 38.97 138 GLY A CA 1
ATOM 1099 C C . GLY A 1 138 ? 22.726 -7.878 -5.845 1.00 38.97 138 GLY A C 1
ATOM 1100 O O . GLY A 1 138 ? 22.672 -8.384 -6.959 1.00 38.97 138 GLY A O 1
ATOM 1101 N N . GLY A 1 139 ? 22.030 -6.787 -5.521 1.00 42.28 139 GLY A N 1
ATOM 1102 C CA . GLY A 1 139 ? 21.706 -5.825 -6.559 1.00 42.28 139 GLY A CA 1
ATOM 1103 C C . GLY A 1 139 ? 23.023 -5.448 -7.228 1.00 42.28 139 GLY A C 1
ATOM 1104 O O . GLY A 1 139 ? 23.784 -4.643 -6.685 1.00 42.28 139 GLY A O 1
ATOM 1105 N N . SER A 1 140 ? 23.327 -6.076 -8.366 1.00 42.56 140 SER A N 1
ATOM 1106 C CA . SER A 1 140 ? 24.303 -5.570 -9.319 1.00 42.56 140 SER A CA 1
ATOM 1107 C C . SER A 1 140 ? 24.008 -4.090 -9.427 1.00 42.56 140 SER A C 1
ATOM 1109 O O . SER A 1 140 ? 22.887 -3.726 -9.785 1.00 42.56 140 SER A O 1
ATOM 1111 N N . LYS A 1 141 ? 24.951 -3.242 -8.990 1.00 44.59 141 LYS A N 1
ATOM 1112 C CA . LYS A 1 141 ? 24.846 -1.785 -9.116 1.00 44.59 141 LYS A CA 1
ATOM 1113 C C . LYS A 1 141 ? 24.336 -1.530 -10.523 1.00 44.59 141 LYS A C 1
ATOM 1115 O O . LYS A 1 141 ? 25.066 -1.831 -11.466 1.00 44.59 141 LYS A O 1
ATOM 1120 N N . GLY A 1 142 ? 23.071 -1.113 -10.617 1.00 45.31 142 GLY A N 1
ATOM 1121 C CA . GLY A 1 142 ? 22.318 -1.174 -11.860 1.00 45.31 142 GLY A CA 1
ATOM 1122 C C . GLY A 1 142 ? 23.160 -0.612 -12.988 1.00 45.31 142 GLY A C 1
ATOM 1123 O O . GLY A 1 142 ? 23.803 0.434 -12.817 1.00 45.31 142 GLY A O 1
ATOM 1124 N N . ALA A 1 143 ? 23.188 -1.332 -14.112 1.00 44.84 143 ALA A N 1
ATOM 1125 C CA . ALA A 1 143 ? 23.630 -0.761 -15.369 1.00 44.84 143 ALA A CA 1
ATOM 1126 C C . ALA A 1 143 ? 23.032 0.646 -15.442 1.00 44.84 143 ALA A C 1
ATOM 1128 O O . ALA A 1 143 ? 21.840 0.822 -15.189 1.00 44.84 143 ALA A O 1
ATOM 1129 N N . LYS A 1 144 ? 23.879 1.660 -15.646 1.00 45.97 144 LYS A N 1
ATOM 1130 C CA . LYS A 1 144 ? 23.456 3.060 -15.698 1.00 45.97 144 LYS A CA 1
ATOM 1131 C C . LYS A 1 144 ? 22.621 3.261 -16.964 1.00 45.97 144 LYS A C 1
ATOM 1133 O O . LYS A 1 144 ? 23.090 3.869 -17.919 1.00 45.97 144 LYS A O 1
ATOM 1138 N N . THR A 1 145 ? 21.401 2.738 -16.990 1.00 50.91 145 THR A N 1
ATOM 1139 C CA . THR A 1 145 ? 20.378 3.133 -17.946 1.00 50.91 145 THR A CA 1
ATOM 1140 C C . THR A 1 145 ? 20.178 4.623 -17.720 1.00 50.91 145 THR A C 1
ATOM 1142 O O . THR A 1 145 ? 19.935 5.054 -16.587 1.00 50.91 145 THR A O 1
ATOM 1145 N N . GLY A 1 146 ? 20.431 5.416 -18.762 1.00 51.41 146 GLY A N 1
ATOM 1146 C CA . GLY A 1 146 ? 20.436 6.871 -18.685 1.00 51.41 146 GLY A CA 1
ATOM 1147 C C . GLY A 1 146 ? 19.207 7.373 -17.935 1.00 51.41 146 GLY A C 1
ATOM 1148 O O . GLY A 1 146 ? 18.090 6.932 -18.194 1.00 51.41 146 GLY A O 1
ATOM 1149 N N . LYS A 1 147 ? 19.413 8.259 -16.957 1.00 53.25 147 LYS A N 1
ATOM 1150 C CA . LYS A 1 147 ? 18.292 8.879 -16.252 1.00 53.25 147 LYS A CA 1
ATOM 1151 C C . LYS A 1 147 ? 17.430 9.594 -17.286 1.00 53.25 147 LYS A C 1
ATOM 1153 O O . LYS A 1 147 ? 17.909 10.533 -17.918 1.00 53.25 147 LYS A O 1
ATOM 1158 N N . MET A 1 148 ? 16.176 9.178 -17.424 1.00 61.44 148 MET A N 1
ATOM 1159 C CA . MET A 1 148 ? 15.187 9.969 -18.148 1.00 61.44 148 MET A CA 1
ATOM 1160 C C . MET A 1 148 ? 15.093 11.340 -17.467 1.00 61.44 148 MET A C 1
ATOM 1162 O O . MET A 1 148 ? 15.057 11.435 -16.234 1.00 61.44 148 MET A O 1
ATOM 1166 N N . HIS A 1 149 ? 15.163 12.408 -18.259 1.00 59.28 149 HIS A N 1
ATOM 1167 C CA . HIS A 1 149 ? 15.271 13.768 -17.741 1.00 59.28 149 HIS A CA 1
ATOM 1168 C C . HIS A 1 149 ? 14.068 14.079 -16.832 1.00 59.28 149 HIS A C 1
ATOM 1170 O O . HIS A 1 149 ? 12.922 13.952 -17.244 1.00 59.28 149 HIS A O 1
ATOM 1176 N N . GLY A 1 150 ? 14.325 14.475 -15.581 1.00 76.81 150 GLY A N 1
ATOM 1177 C CA . GLY A 1 150 ? 13.280 14.803 -14.598 1.00 76.81 150 GLY A CA 1
ATOM 1178 C C . GLY A 1 150 ? 12.854 13.662 -13.665 1.00 76.81 150 GLY A C 1
ATOM 1179 O O . GLY A 1 150 ? 12.146 13.920 -12.694 1.00 76.81 150 GLY A O 1
ATOM 1180 N N . TRP A 1 151 ? 13.306 12.420 -13.872 1.00 82.25 151 TRP A N 1
ATOM 1181 C CA . TRP A 1 151 ? 12.997 11.320 -12.949 1.00 82.25 151 TRP A CA 1
ATOM 1182 C C . TRP A 1 151 ? 13.984 11.231 -11.782 1.00 82.25 151 TRP A C 1
ATOM 1184 O O . TRP A 1 151 ? 15.200 11.369 -11.937 1.00 82.25 151 TRP A O 1
ATOM 1194 N N . SER A 1 152 ? 13.457 10.946 -10.586 1.00 83.00 152 SER A N 1
ATOM 1195 C CA . SER A 1 152 ? 14.288 10.616 -9.426 1.00 83.00 152 SER A CA 1
ATOM 1196 C C . SER A 1 152 ? 14.980 9.263 -9.628 1.00 83.00 152 SER A C 1
ATOM 1198 O O . SER A 1 152 ? 14.466 8.388 -10.327 1.00 83.00 152 SER A O 1
ATOM 1200 N N . ASN A 1 153 ? 16.129 9.050 -8.974 1.00 84.06 153 ASN A N 1
ATOM 1201 C CA . ASN A 1 153 ? 16.861 7.776 -9.071 1.00 84.06 153 ASN A CA 1
ATOM 1202 C C . ASN A 1 153 ? 15.978 6.574 -8.697 1.00 84.06 153 ASN A C 1
ATOM 1204 O O . ASN A 1 153 ? 16.054 5.534 -9.337 1.00 84.06 153 ASN A O 1
ATOM 1208 N N . ALA A 1 154 ? 15.125 6.731 -7.679 1.00 79.31 154 ALA A N 1
ATOM 1209 C CA . ALA A 1 154 ? 14.214 5.681 -7.232 1.00 79.31 154 ALA A CA 1
ATOM 1210 C C . ALA A 1 154 ? 13.109 5.390 -8.260 1.00 79.31 154 ALA A C 1
ATOM 1212 O O . ALA A 1 154 ? 12.736 4.233 -8.449 1.00 79.31 154 ALA A O 1
ATOM 1213 N N . ARG A 1 155 ? 12.599 6.423 -8.947 1.00 84.50 155 ARG A N 1
ATOM 1214 C CA . ARG A 1 155 ? 11.593 6.269 -10.008 1.00 84.50 155 ARG A CA 1
ATOM 1215 C C . ARG A 1 155 ? 12.184 5.574 -11.237 1.00 84.50 155 ARG A C 1
ATOM 1217 O O . ARG A 1 155 ? 11.569 4.654 -11.758 1.00 84.50 155 ARG A O 1
ATOM 1224 N N . ALA A 1 156 ? 13.396 5.952 -11.637 1.00 86.31 156 ALA A N 1
ATOM 1225 C CA . ALA A 1 156 ? 14.102 5.300 -12.738 1.00 86.31 156 ALA A CA 1
ATOM 1226 C C . ALA A 1 156 ? 14.456 3.837 -12.419 1.00 86.31 156 ALA A C 1
ATOM 1228 O O . ALA A 1 156 ? 14.259 2.970 -13.259 1.00 86.31 156 ALA A O 1
ATOM 1229 N N . PHE A 1 157 ? 14.920 3.549 -11.198 1.00 85.81 157 PHE A N 1
ATOM 1230 C CA . PHE A 1 157 ? 15.228 2.178 -10.781 1.00 85.81 157 PHE A CA 1
ATOM 1231 C C . PHE A 1 157 ? 13.975 1.300 -10.713 1.00 85.81 157 PHE A C 1
ATOM 1233 O O . PHE A 1 157 ? 13.965 0.214 -11.265 1.00 85.81 157 PHE A O 1
ATOM 1240 N N . SER A 1 158 ? 12.893 1.768 -10.086 1.00 86.94 158 SER A N 1
ATOM 1241 C CA . SER A 1 158 ? 11.640 0.992 -10.023 1.00 86.94 158 SER A CA 1
ATOM 1242 C C . SER A 1 158 ? 11.075 0.657 -11.403 1.00 86.94 158 SER A C 1
ATOM 1244 O O . SER A 1 158 ? 10.525 -0.425 -11.562 1.00 86.94 158 SER A O 1
ATOM 1246 N N . ALA A 1 159 ? 11.271 1.519 -12.407 1.00 88.25 159 ALA A N 1
ATOM 1247 C CA . ALA A 1 159 ? 10.812 1.265 -13.772 1.00 88.25 159 ALA A CA 1
ATOM 1248 C C . ALA A 1 159 ? 11.473 0.027 -14.414 1.00 88.25 159 ALA A C 1
ATOM 1250 O O . ALA A 1 159 ? 10.852 -0.627 -15.246 1.00 88.25 159 ALA A O 1
ATOM 1251 N N . THR A 1 160 ? 12.694 -0.348 -14.008 1.00 88.69 160 THR A N 1
ATOM 1252 C CA . THR A 1 160 ? 13.367 -1.557 -14.522 1.00 88.69 160 THR A CA 1
ATOM 1253 C C . THR A 1 160 ? 12.905 -2.839 -13.832 1.00 88.69 160 THR A C 1
ATOM 1255 O O . THR A 1 160 ? 13.278 -3.930 -14.254 1.00 88.69 160 THR A O 1
ATOM 1258 N N . GLN A 1 161 ? 12.114 -2.729 -12.760 1.00 88.62 161 GLN A N 1
ATOM 1259 C CA . GLN A 1 161 ? 11.807 -3.847 -11.870 1.00 88.62 161 GLN A CA 1
ATOM 1260 C C . GLN A 1 161 ? 10.514 -4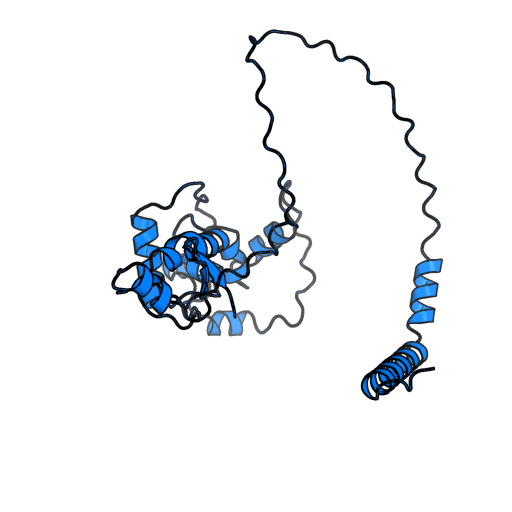.590 -12.219 1.00 88.62 161 GLN A C 1
ATOM 1262 O O . GLN A 1 161 ? 10.146 -5.491 -11.478 1.00 88.62 161 GLN A O 1
ATOM 1267 N N . LEU A 1 162 ? 9.838 -4.273 -13.330 1.00 89.00 162 LEU A N 1
ATOM 1268 C CA . LEU A 1 162 ? 8.521 -4.844 -13.655 1.00 89.00 162 LEU A CA 1
ATOM 1269 C C . LEU A 1 162 ? 8.480 -6.379 -13.579 1.00 89.00 162 LEU A C 1
ATOM 1271 O O . LEU A 1 162 ? 7.545 -6.935 -13.018 1.00 89.00 162 LEU A O 1
ATOM 1275 N N . ARG A 1 163 ? 9.510 -7.057 -14.100 1.00 87.31 163 ARG A N 1
ATOM 1276 C CA . ARG A 1 163 ? 9.588 -8.529 -14.122 1.00 87.31 163 ARG A CA 1
ATOM 1277 C C . ARG A 1 163 ? 10.316 -9.125 -12.915 1.00 87.31 163 ARG A C 1
ATOM 1279 O O . ARG A 1 163 ? 10.057 -10.262 -12.554 1.00 87.31 163 ARG A O 1
ATOM 1286 N N . THR A 1 164 ? 11.243 -8.382 -12.308 1.00 86.75 164 THR A N 1
ATOM 1287 C CA . THR A 1 164 ? 12.117 -8.880 -11.227 1.00 86.75 164 THR A CA 1
ATOM 1288 C C . THR A 1 164 ? 11.550 -8.617 -9.837 1.00 86.75 164 THR A C 1
ATOM 1290 O O . THR A 1 164 ? 11.694 -9.435 -8.937 1.00 86.75 164 THR A O 1
ATOM 1293 N N . ASN A 1 165 ? 10.923 -7.460 -9.638 1.00 90.12 165 ASN A N 1
ATOM 1294 C CA . ASN A 1 165 ? 10.219 -7.091 -8.419 1.00 90.12 165 ASN A CA 1
ATOM 1295 C C . ASN A 1 165 ? 8.989 -6.247 -8.799 1.00 90.12 165 ASN A C 1
ATOM 1297 O O . ASN A 1 165 ? 9.042 -5.009 -8.733 1.00 90.12 165 ASN A O 1
ATOM 1301 N N . PRO A 1 166 ? 7.884 -6.912 -9.185 1.00 92.62 166 PRO A N 1
ATOM 1302 C CA . PRO A 1 166 ? 6.672 -6.229 -9.620 1.00 92.62 166 PRO A CA 1
ATOM 1303 C C . PRO A 1 166 ? 6.112 -5.291 -8.546 1.00 92.62 166 PRO A C 1
ATOM 1305 O O . PRO A 1 166 ? 5.651 -4.196 -8.858 1.00 92.62 166 PRO A O 1
ATOM 1308 N N . ASN A 1 167 ? 6.238 -5.656 -7.264 1.00 93.81 167 ASN A N 1
ATOM 1309 C CA . ASN A 1 167 ? 5.811 -4.807 -6.152 1.00 93.81 167 ASN A CA 1
ATOM 1310 C C . ASN A 1 167 ? 6.519 -3.439 -6.171 1.00 93.81 167 ASN A C 1
ATOM 1312 O O . ASN A 1 167 ? 5.884 -2.399 -6.014 1.00 93.81 167 ASN A O 1
ATOM 1316 N N . ALA A 1 168 ? 7.836 -3.411 -6.402 1.00 92.88 168 ALA A N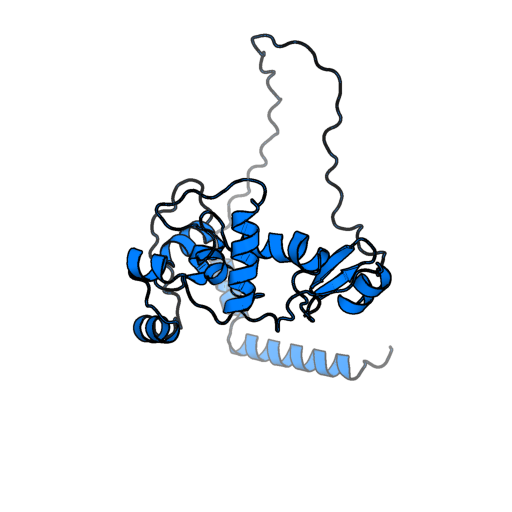 1
ATOM 1317 C CA . ALA A 1 168 ? 8.594 -2.161 -6.470 1.00 92.88 168 ALA A CA 1
ATOM 1318 C C . ALA A 1 168 ? 8.212 -1.298 -7.685 1.00 92.88 168 ALA A C 1
ATOM 1320 O O . ALA A 1 168 ? 8.253 -0.068 -7.586 1.00 92.88 168 ALA A O 1
ATOM 1321 N N . TYR A 1 169 ? 7.850 -1.929 -8.806 1.00 94.62 169 TYR A N 1
ATOM 1322 C CA . TYR A 1 169 ? 7.373 -1.243 -10.004 1.00 94.62 169 TYR A CA 1
ATOM 1323 C C . TYR A 1 169 ? 5.998 -0.607 -9.761 1.00 94.62 169 TYR A C 1
ATOM 1325 O O . TYR A 1 169 ? 5.883 0.623 -9.776 1.00 94.62 169 TYR A O 1
ATOM 1333 N N . PHE A 1 170 ? 4.991 -1.422 -9.429 1.00 95.88 170 PHE A N 1
ATOM 1334 C CA . PHE A 1 170 ? 3.600 -0.981 -9.269 1.00 95.88 170 PHE A CA 1
ATOM 1335 C C . PHE A 1 170 ? 3.379 -0.057 -8.069 1.00 95.88 170 PHE A C 1
ATOM 1337 O O . PHE A 1 170 ? 2.394 0.675 -7.991 1.00 95.88 170 PHE A O 1
ATOM 1344 N N . TYR A 1 171 ? 4.331 -0.001 -7.133 1.00 95.50 171 TYR A N 1
ATOM 1345 C CA . TYR A 1 171 ? 4.291 1.004 -6.078 1.00 95.50 171 TYR A CA 1
ATOM 1346 C C . TYR A 1 171 ? 4.364 2.441 -6.622 1.00 95.50 171 TYR A C 1
ATOM 1348 O O . TYR A 1 171 ? 3.872 3.361 -5.970 1.00 95.50 171 TYR A O 1
ATOM 1356 N N . ARG A 1 172 ? 4.994 2.660 -7.787 1.00 94.12 172 ARG A N 1
ATOM 1357 C CA . ARG A 1 172 ? 5.268 4.002 -8.341 1.00 94.12 172 ARG A CA 1
ATOM 1358 C C . ARG A 1 172 ? 4.785 4.214 -9.768 1.00 94.12 172 ARG A C 1
ATOM 1360 O O . ARG A 1 172 ? 4.699 5.369 -10.183 1.00 94.12 172 ARG A O 1
ATOM 1367 N N . HIS A 1 173 ? 4.540 3.136 -10.496 1.00 93.56 173 HIS A N 1
ATOM 1368 C CA . HIS A 1 173 ? 4.182 3.146 -11.906 1.00 93.56 173 HIS A CA 1
ATOM 1369 C C . HIS A 1 173 ? 2.903 2.344 -12.103 1.00 93.56 173 HIS A C 1
ATOM 1371 O O . HIS A 1 173 ? 2.667 1.375 -11.390 1.00 93.56 173 HIS A O 1
ATOM 1377 N N . VAL A 1 174 ? 2.086 2.769 -13.056 1.00 94.38 174 VAL A N 1
ATOM 1378 C CA . VAL A 1 174 ? 0.966 1.973 -13.570 1.00 94.38 174 VAL A CA 1
ATOM 1379 C C . VAL A 1 174 ? 1.483 1.000 -14.630 1.00 94.38 174 VAL A C 1
ATOM 1381 O O . VAL A 1 174 ? 2.681 0.999 -14.931 1.00 94.38 174 VAL A O 1
ATOM 1384 N N . ALA A 1 175 ? 0.610 0.164 -15.191 1.00 90.62 175 ALA A N 1
ATOM 1385 C CA . ALA A 1 175 ? 0.982 -0.667 -16.330 1.00 90.62 175 ALA A CA 1
ATOM 1386 C C . ALA A 1 175 ? 1.557 0.201 -17.479 1.00 90.62 175 ALA A C 1
ATOM 1388 O O . ALA A 1 175 ? 1.078 1.314 -17.684 1.00 90.62 175 ALA A O 1
ATOM 1389 N N . PRO A 1 176 ? 2.566 -0.273 -18.239 1.00 87.62 176 PRO A N 1
ATOM 1390 C CA . PRO A 1 176 ? 3.233 0.507 -19.289 1.00 87.62 176 PRO A CA 1
ATOM 1391 C C . PRO A 1 176 ? 2.333 1.205 -20.321 1.00 87.62 176 PRO A C 1
ATOM 1393 O O . PRO A 1 176 ? 2.750 2.220 -20.871 1.00 87.62 176 PRO A O 1
ATOM 1396 N N . ASP A 1 177 ? 1.138 0.670 -20.584 1.00 87.50 177 ASP A N 1
ATOM 1397 C CA . ASP A 1 177 ? 0.194 1.219 -21.571 1.00 87.50 177 ASP A CA 1
ATOM 1398 C C . ASP A 1 177 ? -0.935 2.050 -20.938 1.00 87.50 177 ASP A C 1
ATOM 1400 O O . ASP A 1 177 ? -1.872 2.441 -21.629 1.00 87.50 177 ASP A O 1
ATOM 1404 N N . GLU A 1 178 ? -0.884 2.281 -19.627 1.00 89.88 178 GLU A N 1
ATOM 1405 C CA . GLU A 1 178 ? -1.895 3.032 -18.887 1.00 89.88 178 GLU A CA 1
ATOM 1406 C C . GLU A 1 178 ? -1.357 4.386 -18.430 1.00 89.88 178 GLU A C 1
ATOM 1408 O O . GLU A 1 178 ? -0.165 4.570 -18.168 1.00 89.88 178 GLU A O 1
ATOM 1413 N N . GLU A 1 179 ? -2.267 5.345 -18.286 1.00 91.12 179 GLU A N 1
ATOM 1414 C CA . GLU A 1 179 ? -1.967 6.631 -17.675 1.00 91.12 179 GLU A CA 1
ATOM 1415 C C . GLU A 1 179 ? -2.365 6.626 -16.202 1.00 91.12 179 GLU A C 1
ATOM 1417 O O . GLU A 1 179 ? -3.372 6.049 -15.798 1.00 91.12 179 GLU A O 1
ATOM 1422 N N . GLN A 1 180 ? -1.554 7.281 -15.374 1.00 92.25 180 GLN A N 1
ATOM 1423 C CA . GLN A 1 180 ? -1.827 7.359 -13.948 1.00 92.25 180 GLN A CA 1
ATOM 1424 C C . GLN A 1 180 ? -2.966 8.341 -13.664 1.00 92.25 180 GLN A C 1
ATOM 1426 O O . GLN A 1 180 ? -2.837 9.534 -13.949 1.00 92.25 180 GLN A O 1
ATOM 1431 N N . ALA A 1 181 ? -4.004 7.870 -12.975 1.00 91.88 181 ALA A N 1
ATOM 1432 C CA . ALA A 1 181 ? -5.094 8.707 -12.502 1.00 91.88 181 ALA A CA 1
ATOM 1433 C C . ALA A 1 181 ? -4.588 9.764 -11.502 1.00 91.88 181 ALA A C 1
ATOM 1435 O O . ALA A 1 181 ? -3.960 9.453 -10.478 1.00 91.88 181 ALA A O 1
ATOM 1436 N N . GLN A 1 182 ? -4.883 11.031 -11.803 1.00 87.50 182 GLN A N 1
ATOM 1437 C CA . GLN A 1 182 ? -4.653 12.183 -10.931 1.00 87.50 182 GLN A CA 1
ATOM 1438 C C . GLN A 1 182 ? -6.016 12.749 -10.530 1.00 87.50 182 GLN A C 1
ATOM 1440 O O . GLN A 1 182 ? -6.599 13.545 -11.259 1.00 87.50 182 GLN A O 1
ATOM 1445 N N . GLY A 1 183 ? -6.551 12.306 -9.395 1.00 89.88 183 GLY A N 1
ATOM 1446 C CA . GLY A 1 183 ? -7.864 12.748 -8.932 1.00 89.88 183 GLY A CA 1
ATOM 1447 C C . GLY A 1 183 ? -8.447 11.878 -7.828 1.00 89.88 183 GLY A C 1
ATOM 1448 O O . GLY A 1 183 ? -7.787 10.955 -7.328 1.00 89.88 183 GLY A O 1
ATOM 1449 N N . ASP A 1 184 ? -9.689 12.203 -7.477 1.00 93.19 184 ASP A N 1
ATOM 1450 C CA . ASP A 1 184 ? -10.495 11.493 -6.487 1.00 93.19 184 ASP A CA 1
ATOM 1451 C C . ASP A 1 184 ? -10.767 10.045 -6.911 1.00 93.19 184 ASP A C 1
ATOM 1453 O O . ASP A 1 184 ? -10.628 9.691 -8.082 1.00 93.19 184 ASP A O 1
ATOM 1457 N N . TRP A 1 185 ? -11.097 9.195 -5.939 1.00 95.56 185 TRP A N 1
ATOM 1458 C CA . TRP A 1 185 ? -11.446 7.794 -6.174 1.00 95.56 185 TRP A CA 1
ATOM 1459 C C . TRP A 1 185 ? -12.884 7.683 -6.667 1.00 95.56 185 TRP A C 1
ATOM 1461 O O . TRP A 1 185 ? -13.801 8.199 -6.027 1.00 95.56 185 TRP A O 1
ATOM 1471 N N . THR A 1 186 ? -13.063 7.000 -7.791 1.00 96.12 186 THR A N 1
ATOM 1472 C CA . THR A 1 186 ? -14.376 6.643 -8.334 1.00 96.12 186 THR A CA 1
ATOM 1473 C C . THR A 1 186 ? -14.995 5.491 -7.540 1.00 96.12 186 THR A C 1
ATOM 1475 O O . THR A 1 186 ? -14.313 4.793 -6.785 1.00 96.12 186 THR A O 1
ATOM 1478 N N . GLU A 1 187 ? -16.303 5.295 -7.697 1.00 95.31 187 GLU A N 1
ATOM 1479 C CA . GLU A 1 187 ? -17.028 4.205 -7.035 1.00 95.31 187 GLU A CA 1
ATOM 1480 C C . GLU A 1 187 ? -16.574 2.829 -7.549 1.00 95.31 187 GLU A C 1
ATOM 1482 O O . GLU A 1 187 ? -16.321 1.936 -6.748 1.00 95.31 187 GLU A O 1
ATOM 1487 N N . GLU A 1 188 ? -16.311 2.701 -8.852 1.00 95.75 188 GLU A N 1
ATOM 1488 C CA . GLU A 1 188 ? -15.765 1.479 -9.462 1.00 95.75 188 GLU A CA 1
ATOM 1489 C C . GLU A 1 188 ? -14.389 1.110 -8.877 1.00 95.75 188 GLU A C 1
ATOM 1491 O O . GLU A 1 188 ? -14.143 -0.034 -8.492 1.00 95.75 188 GLU A O 1
ATOM 1496 N N . GLU A 1 189 ? -13.486 2.090 -8.740 1.00 95.94 189 GLU A N 1
ATOM 1497 C CA . GLU A 1 189 ? -12.176 1.871 -8.111 1.00 95.94 189 GLU A CA 1
ATOM 1498 C C . GLU A 1 189 ? -12.310 1.502 -6.626 1.00 95.94 189 GLU A C 1
ATOM 1500 O O . GLU A 1 189 ? -11.503 0.731 -6.099 1.00 95.94 189 GLU A O 1
ATOM 1505 N N . HIS A 1 190 ? -13.310 2.061 -5.940 1.00 95.94 190 HIS A N 1
ATOM 1506 C CA . HIS A 1 190 ? -13.592 1.759 -4.541 1.00 95.94 190 HIS A CA 1
ATOM 1507 C C . HIS A 1 190 ? -14.068 0.315 -4.355 1.00 95.94 190 HIS A C 1
ATOM 1509 O O . HIS A 1 190 ? -13.557 -0.391 -3.482 1.00 95.94 190 HIS A O 1
ATOM 1515 N N . GLU A 1 191 ? -15.009 -0.137 -5.181 1.00 96.25 191 GLU A N 1
ATOM 1516 C CA . GLU A 1 191 ? -15.508 -1.513 -5.162 1.00 96.25 191 GLU A CA 1
ATOM 1517 C C . GLU A 1 191 ? -14.383 -2.509 -5.447 1.00 96.25 191 GLU A C 1
ATOM 1519 O O . GLU A 1 191 ? -14.182 -3.454 -4.679 1.00 96.25 191 GLU A O 1
ATOM 1524 N N . LEU A 1 192 ? -13.570 -2.233 -6.469 1.00 96.12 192 LEU A N 1
ATOM 1525 C CA . LEU A 1 192 ? -12.434 -3.070 -6.845 1.00 96.12 192 LEU A CA 1
ATOM 1526 C C . LEU A 1 192 ? -11.375 -3.146 -5.736 1.00 96.12 192 LEU A C 1
ATOM 1528 O O . LEU A 1 192 ? -10.785 -4.204 -5.498 1.00 96.12 192 LEU A O 1
ATOM 1532 N N . PHE A 1 193 ? -11.161 -2.047 -5.002 1.00 97.00 193 PHE A N 1
ATOM 1533 C CA . PHE A 1 193 ? -10.298 -2.034 -3.821 1.00 97.00 193 PHE A CA 1
ATOM 1534 C C . PHE A 1 193 ? -10.804 -3.010 -2.752 1.00 97.00 193 PHE A C 1
ATOM 1536 O O . PHE A 1 193 ? -10.025 -3.804 -2.215 1.00 97.00 193 PHE A O 1
ATOM 1543 N N . LEU A 1 194 ? -12.098 -2.956 -2.426 1.00 95.94 194 LEU A N 1
ATOM 1544 C CA . LEU A 1 194 ? -12.696 -3.811 -1.400 1.00 95.94 194 LEU A CA 1
ATOM 1545 C C . LEU A 1 194 ? -12.730 -5.280 -1.829 1.00 95.94 194 LEU A C 1
ATOM 1547 O O . LEU A 1 194 ? -12.417 -6.153 -1.019 1.00 95.94 194 LEU A O 1
ATOM 1551 N N . GLU A 1 195 ? -13.052 -5.559 -3.091 1.00 95.94 195 GLU A N 1
ATOM 1552 C CA . GLU A 1 195 ? -13.033 -6.911 -3.651 1.00 95.94 195 GLU A CA 1
ATOM 1553 C C . GLU A 1 195 ? -11.625 -7.511 -3.594 1.00 95.94 195 GLU A C 1
ATOM 1555 O O . GLU A 1 195 ? -11.435 -8.615 -3.074 1.00 95.94 195 GLU A O 1
ATOM 1560 N N . THR A 1 196 ? -10.618 -6.747 -4.025 1.00 95.88 196 THR A N 1
ATOM 1561 C CA . THR A 1 196 ? -9.214 -7.175 -3.975 1.00 95.88 196 THR A CA 1
ATOM 1562 C C . THR A 1 196 ? -8.780 -7.461 -2.540 1.00 95.88 196 THR A C 1
ATOM 1564 O O . THR A 1 196 ? -8.135 -8.480 -2.281 1.00 95.88 196 THR A O 1
ATOM 1567 N N . ALA A 1 197 ? -9.153 -6.594 -1.592 1.00 95.56 197 ALA A N 1
ATOM 1568 C CA . ALA A 1 197 ? -8.839 -6.782 -0.180 1.00 95.56 197 ALA A CA 1
ATOM 1569 C C . ALA A 1 197 ? -9.529 -8.018 0.415 1.00 95.56 197 ALA A C 1
ATOM 1571 O O . ALA A 1 197 ? -8.929 -8.728 1.222 1.00 95.56 197 ALA A O 1
ATOM 1572 N N . LYS A 1 198 ? -10.766 -8.306 -0.004 1.00 94.88 198 LYS A N 1
ATOM 1573 C CA . LYS A 1 198 ? -11.519 -9.494 0.415 1.00 94.88 198 LYS A CA 1
ATOM 1574 C C . LYS A 1 198 ? -10.904 -10.785 -0.125 1.00 94.88 198 LYS A C 1
ATOM 1576 O O . LYS A 1 198 ? -10.848 -11.773 0.599 1.00 94.88 198 LYS A O 1
ATOM 1581 N N . ALA A 1 199 ? -10.458 -10.776 -1.380 1.00 94.50 199 ALA A N 1
ATOM 1582 C CA . ALA A 1 199 ? -9.902 -11.953 -2.042 1.00 94.50 199 ALA A CA 1
ATOM 1583 C C . ALA A 1 199 ? -8.469 -12.269 -1.585 1.00 94.50 199 ALA A C 1
ATOM 1585 O O . ALA A 1 199 ? -8.137 -13.426 -1.342 1.00 94.50 199 ALA A O 1
ATOM 1586 N N . ASN A 1 200 ? -7.622 -11.243 -1.461 1.00 94.19 200 ASN A N 1
ATOM 1587 C CA . ASN A 1 200 ? -6.171 -11.411 -1.332 1.00 94.19 200 ASN A CA 1
ATOM 1588 C C . ASN A 1 200 ? -5.588 -10.895 -0.005 1.00 94.19 200 ASN A C 1
ATOM 1590 O O . ASN A 1 200 ? -4.381 -11.025 0.221 1.00 94.19 200 ASN A O 1
ATOM 1594 N N . GLY A 1 201 ? -6.405 -10.289 0.860 1.00 94.44 201 GLY A N 1
ATOM 1595 C CA . GLY A 1 201 ? -5.930 -9.518 2.009 1.00 94.44 201 GLY A CA 1
ATOM 1596 C C . GLY A 1 201 ? -5.425 -8.129 1.606 1.00 94.44 201 GLY A C 1
ATOM 1597 O O . GLY A 1 201 ? -5.500 -7.726 0.446 1.00 94.44 201 GLY A O 1
ATOM 1598 N N . VAL A 1 202 ? -4.924 -7.358 2.571 1.00 95.38 202 VAL A N 1
ATOM 1599 C CA . VAL A 1 202 ? -4.413 -5.993 2.355 1.00 95.38 202 VAL A CA 1
ATOM 1600 C C . VAL A 1 202 ? -3.509 -5.579 3.518 1.00 95.38 202 VAL A C 1
ATOM 1602 O O . VAL A 1 202 ? -3.729 -6.021 4.643 1.00 95.38 202 VAL A O 1
ATOM 1605 N N . GLY A 1 203 ? -2.524 -4.703 3.276 1.00 90.44 203 GLY A N 1
ATOM 1606 C CA . GLY A 1 203 ? -1.836 -3.994 4.362 1.00 90.44 203 GLY A CA 1
ATOM 1607 C C . GLY A 1 203 ? -0.326 -3.778 4.227 1.00 90.44 203 GLY A C 1
ATOM 1608 O O . GLY A 1 203 ? 0.216 -2.992 5.001 1.00 90.44 203 GLY A O 1
ATOM 1609 N N . ASP A 1 204 ? 0.359 -4.420 3.279 1.00 91.50 204 ASP A N 1
ATOM 1610 C CA . ASP A 1 204 ? 1.825 -4.351 3.151 1.00 91.50 204 ASP A CA 1
ATOM 1611 C C . ASP A 1 204 ? 2.326 -4.232 1.693 1.00 91.50 204 ASP A C 1
ATOM 1613 O O . ASP A 1 204 ? 2.961 -3.232 1.338 1.00 91.50 204 ASP A O 1
ATOM 1617 N N . LYS A 1 205 ? 2.034 -5.209 0.820 1.00 95.00 205 LYS A N 1
ATOM 1618 C CA . LYS A 1 205 ? 2.514 -5.292 -0.572 1.00 95.00 205 LYS A CA 1
ATOM 1619 C C . LYS A 1 205 ? 1.672 -4.412 -1.509 1.00 95.00 205 LYS A C 1
ATOM 1621 O O . LYS A 1 205 ? 1.062 -4.880 -2.467 1.00 95.00 205 LYS A O 1
ATOM 1626 N N . TRP A 1 206 ? 1.656 -3.106 -1.239 1.00 96.81 206 TRP A N 1
ATOM 1627 C CA . TRP A 1 206 ? 0.815 -2.128 -1.939 1.00 96.81 206 TRP A CA 1
ATOM 1628 C C . TRP A 1 206 ? 1.037 -2.041 -3.449 1.00 96.81 206 TRP A C 1
ATOM 1630 O O . TRP A 1 206 ? 0.116 -1.670 -4.168 1.00 96.81 206 TRP A O 1
ATOM 1640 N N . GLY A 1 207 ? 2.236 -2.351 -3.945 1.00 95.69 207 GLY A N 1
ATOM 1641 C CA . GLY A 1 207 ? 2.477 -2.408 -5.384 1.00 95.69 207 GLY A CA 1
ATOM 1642 C C . GLY A 1 207 ? 1.752 -3.584 -6.031 1.00 95.69 207 GLY A C 1
ATOM 1643 O O . GLY A 1 207 ? 1.042 -3.388 -7.008 1.00 95.69 207 GLY A O 1
ATOM 1644 N N . LEU A 1 208 ? 1.864 -4.788 -5.464 1.00 96.00 208 LEU A N 1
ATOM 1645 C CA . LEU A 1 208 ? 1.115 -5.945 -5.974 1.00 96.00 208 LEU A CA 1
ATOM 1646 C C . LEU A 1 208 ? -0.393 -5.708 -5.885 1.00 96.00 208 LEU A C 1
ATOM 1648 O O . LEU A 1 208 ? -1.101 -5.931 -6.861 1.00 96.00 208 LEU A O 1
ATOM 1652 N N . PHE A 1 209 ? -0.861 -5.167 -4.758 1.00 97.06 209 PHE A N 1
ATOM 1653 C CA . PHE A 1 209 ? -2.263 -4.807 -4.571 1.00 97.06 209 PHE A CA 1
ATOM 1654 C C . PHE A 1 209 ? -2.759 -3.839 -5.657 1.00 97.06 209 PHE A C 1
ATOM 1656 O O . PHE A 1 209 ? -3.780 -4.095 -6.287 1.00 97.06 209 PHE A O 1
ATOM 1663 N N . ALA A 1 210 ? -2.006 -2.769 -5.936 1.00 96.50 210 ALA A N 1
ATOM 1664 C CA . ALA A 1 210 ? -2.380 -1.772 -6.939 1.00 96.50 210 ALA A CA 1
ATOM 1665 C C . ALA A 1 210 ? -2.459 -2.329 -8.365 1.00 96.50 210 ALA A C 1
ATOM 1667 O O . ALA A 1 210 ? -3.158 -1.758 -9.188 1.00 96.50 210 ALA A O 1
ATOM 1668 N N . SER A 1 211 ? -1.805 -3.454 -8.666 1.00 95.25 211 SER A N 1
ATOM 1669 C CA . SER A 1 211 ? -1.922 -4.077 -9.991 1.00 95.25 211 SER A CA 1
ATOM 1670 C C . SER A 1 211 ? -3.341 -4.571 -10.315 1.00 95.25 211 SER A C 1
ATOM 1672 O O . SER A 1 211 ? -3.651 -4.798 -11.479 1.00 95.25 211 SER A O 1
ATOM 1674 N N . HIS A 1 212 ? -4.204 -4.731 -9.307 1.00 95.69 212 HIS A N 1
ATOM 1675 C CA . HIS A 1 212 ? -5.616 -5.075 -9.494 1.00 95.69 212 HIS A CA 1
ATOM 1676 C C . HIS A 1 212 ? -6.502 -3.851 -9.724 1.00 95.69 212 HIS A C 1
ATOM 1678 O O . HIS A 1 212 ? -7.649 -4.029 -10.100 1.00 95.69 212 HIS A O 1
ATOM 1684 N N . ILE A 1 213 ? -5.991 -2.629 -9.526 1.00 95.62 213 ILE A N 1
ATOM 1685 C CA . ILE A 1 213 ? -6.749 -1.381 -9.671 1.00 95.62 213 ILE A CA 1
ATOM 1686 C C . ILE A 1 213 ? -6.127 -0.562 -10.810 1.00 95.62 213 ILE A C 1
ATOM 1688 O O . ILE A 1 213 ? -5.089 0.075 -10.600 1.00 95.62 213 ILE A O 1
ATOM 1692 N N . PRO A 1 214 ? -6.732 -0.567 -12.013 1.00 93.38 214 PRO A N 1
ATOM 1693 C CA . PRO A 1 214 ? -6.206 0.148 -13.174 1.00 93.38 214 PRO A CA 1
ATOM 1694 C C . PRO A 1 214 ? -5.946 1.626 -12.878 1.00 93.38 214 PRO A C 1
ATOM 1696 O O . PRO A 1 214 ? -6.622 2.232 -12.047 1.00 93.38 214 PRO A O 1
ATOM 1699 N N . ALA A 1 215 ? -4.954 2.215 -13.547 1.00 94.00 215 ALA A N 1
ATOM 1700 C CA . ALA A 1 215 ? -4.566 3.624 -13.397 1.00 94.00 215 ALA A CA 1
ATOM 1701 C C . ALA A 1 215 ? -4.125 4.088 -11.982 1.00 94.00 215 ALA A C 1
ATOM 1703 O O . ALA A 1 215 ? -3.665 5.230 -11.832 1.00 94.00 215 ALA A O 1
ATOM 1704 N N . ARG A 1 216 ? -4.184 3.238 -10.945 1.00 95.75 216 ARG A N 1
ATOM 1705 C CA . ARG A 1 216 ? -3.711 3.536 -9.583 1.00 95.75 216 ARG A CA 1
ATOM 1706 C C . ARG A 1 216 ? -2.368 2.876 -9.299 1.00 95.75 216 ARG A C 1
ATOM 1708 O O . ARG A 1 216 ? -2.011 1.838 -9.841 1.00 95.75 216 ARG A O 1
ATOM 1715 N N . VAL A 1 217 ? -1.596 3.502 -8.413 1.00 96.38 217 VAL A N 1
ATOM 1716 C CA . VAL A 1 217 ? -0.295 2.977 -7.963 1.00 96.38 217 VAL A CA 1
ATOM 1717 C C . VAL A 1 217 ? -0.290 2.701 -6.464 1.00 96.38 217 VAL A C 1
ATOM 1719 O O . VAL A 1 217 ? -1.109 3.229 -5.706 1.00 96.38 217 VAL A O 1
ATOM 1722 N N . GLY A 1 218 ? 0.675 1.908 -6.001 1.00 96.62 218 GLY A N 1
ATOM 1723 C CA . GLY A 1 218 ? 0.698 1.423 -4.620 1.00 96.62 218 GLY A CA 1
ATOM 1724 C C . GLY A 1 218 ? 0.714 2.514 -3.549 1.00 96.62 218 GLY A C 1
ATOM 1725 O O . GLY A 1 218 ? 0.028 2.373 -2.539 1.00 96.62 218 GLY A O 1
ATOM 1726 N N . TYR A 1 219 ? 1.417 3.635 -3.753 1.00 95.50 219 TYR A N 1
ATOM 1727 C CA . TYR A 1 219 ? 1.371 4.722 -2.763 1.00 95.50 219 TYR A CA 1
ATOM 1728 C C . TYR A 1 219 ? -0.000 5.415 -2.688 1.00 95.50 219 TYR A C 1
ATOM 1730 O O . TYR A 1 219 ? -0.332 5.977 -1.648 1.00 95.50 219 TYR A O 1
ATOM 1738 N N . GLN A 1 220 ? -0.788 5.406 -3.771 1.00 96.62 220 GLN A N 1
ATOM 1739 C CA . GLN A 1 220 ? -2.154 5.939 -3.754 1.00 96.62 220 GLN A CA 1
ATOM 1740 C C . GLN A 1 220 ? -3.068 4.982 -2.990 1.00 96.62 220 GLN A C 1
ATOM 1742 O O . GLN A 1 220 ? -3.839 5.430 -2.149 1.00 96.62 220 GLN A O 1
ATOM 1747 N N . CYS A 1 221 ? -2.926 3.673 -3.216 1.00 97.12 221 CYS A N 1
ATOM 1748 C CA . CYS A 1 221 ? -3.695 2.649 -2.508 1.00 97.12 221 CYS A CA 1
ATOM 1749 C C . CYS A 1 221 ? -3.422 2.671 -0.997 1.00 97.12 221 CYS A C 1
ATOM 1751 O O . CYS A 1 221 ? -4.356 2.645 -0.200 1.00 97.12 221 CYS A O 1
ATOM 1753 N N . SER A 1 222 ? -2.153 2.789 -0.589 1.00 96.31 222 SER A N 1
ATOM 1754 C CA . SER A 1 222 ? -1.796 2.850 0.833 1.00 96.31 222 SER A CA 1
ATOM 1755 C C . SER A 1 222 ? -2.307 4.117 1.515 1.00 96.31 222 SER A C 1
ATOM 1757 O O . SER A 1 222 ? -2.748 4.059 2.663 1.00 96.31 222 SER A O 1
ATOM 1759 N N . ALA A 1 223 ? -2.285 5.255 0.811 1.00 95.94 223 ALA A N 1
ATOM 1760 C CA . ALA A 1 223 ? -2.858 6.505 1.2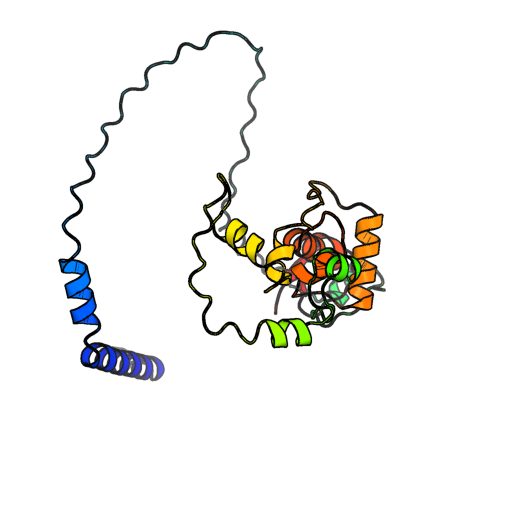96 1.00 95.94 223 ALA A CA 1
ATOM 1761 C C . ALA A 1 223 ? -4.384 6.408 1.426 1.00 95.94 223 ALA A C 1
ATOM 1763 O O . ALA A 1 223 ? -4.936 6.756 2.468 1.00 95.94 223 ALA A O 1
ATOM 1764 N N . TYR A 1 224 ? -5.052 5.850 0.418 1.00 96.69 224 TYR A N 1
ATOM 1765 C CA . TYR A 1 224 ? -6.497 5.649 0.427 1.00 96.69 224 TYR A CA 1
ATOM 1766 C C . TYR A 1 224 ? -6.954 4.730 1.562 1.00 96.69 224 TYR A C 1
ATOM 1768 O O . TYR A 1 224 ? -7.935 5.011 2.254 1.00 96.69 224 TYR A O 1
ATOM 1776 N N . TYR A 1 225 ? -6.182 3.677 1.824 1.00 96.25 225 TYR A N 1
ATOM 1777 C CA . TYR A 1 225 ? -6.436 2.753 2.917 1.00 96.25 225 TYR A CA 1
ATOM 1778 C C . TYR A 1 225 ? -6.485 3.451 4.282 1.00 96.25 225 TYR A C 1
ATOM 1780 O O . TYR A 1 225 ? -7.462 3.328 5.020 1.00 96.25 225 TYR A O 1
ATOM 1788 N N . ARG A 1 226 ? -5.452 4.239 4.600 1.00 94.94 226 ARG A N 1
ATOM 1789 C CA . ARG A 1 226 ? -5.342 4.944 5.888 1.00 94.94 226 ARG A CA 1
ATOM 1790 C C . ARG A 1 226 ? -6.292 6.142 6.013 1.00 94.94 226 ARG A C 1
ATOM 1792 O O . ARG A 1 226 ? -6.719 6.450 7.119 1.00 94.94 226 ARG A O 1
ATOM 1799 N N . GLU A 1 227 ? -6.591 6.840 4.917 1.00 94.38 227 GLU A N 1
ATOM 1800 C CA . GLU A 1 227 ? -7.364 8.093 4.943 1.00 94.38 227 GLU A CA 1
ATOM 1801 C C . GLU A 1 227 ? -8.865 7.871 4.763 1.00 94.38 227 GLU A C 1
ATOM 1803 O O . GLU A 1 227 ? -9.657 8.654 5.277 1.00 94.38 227 GLU A O 1
ATOM 1808 N N . THR A 1 228 ? -9.272 6.824 4.041 1.00 94.62 228 THR A N 1
ATOM 1809 C CA . THR A 1 228 ? -10.682 6.590 3.695 1.00 94.62 228 THR A CA 1
ATOM 1810 C C . THR A 1 228 ? -11.184 5.240 4.183 1.00 94.62 228 THR A C 1
ATOM 1812 O O . THR A 1 228 ? -12.194 5.193 4.880 1.00 94.62 228 THR A O 1
ATOM 1815 N N . ILE A 1 229 ? -10.491 4.143 3.872 1.00 95.12 229 ILE A N 1
ATOM 1816 C CA . ILE A 1 229 ? -11.003 2.790 4.148 1.00 95.12 229 ILE A CA 1
ATOM 1817 C C . ILE A 1 229 ? -11.090 2.504 5.651 1.00 95.12 229 ILE A C 1
ATOM 1819 O O . ILE A 1 229 ? -12.149 2.104 6.140 1.00 95.12 229 ILE A O 1
ATOM 1823 N N . ILE A 1 230 ? -9.999 2.740 6.385 1.00 94.31 230 ILE A N 1
ATOM 1824 C CA . ILE A 1 230 ? -9.944 2.499 7.831 1.00 94.31 230 ILE A CA 1
ATOM 1825 C C . ILE A 1 230 ? -10.896 3.438 8.589 1.00 94.31 230 ILE A C 1
ATOM 1827 O O . ILE A 1 230 ? -11.708 2.932 9.364 1.00 94.31 230 ILE A O 1
ATOM 1831 N N . PRO A 1 231 ? -10.890 4.773 8.370 1.00 93.19 231 PRO A N 1
ATOM 1832 C CA . PRO A 1 231 ? -11.788 5.672 9.097 1.00 93.19 231 PRO A CA 1
ATOM 1833 C C . PRO A 1 231 ? -13.277 5.452 8.809 1.00 93.19 231 PRO A C 1
ATOM 1835 O O . PRO A 1 231 ? -14.105 5.786 9.654 1.00 93.19 231 PRO A O 1
ATOM 1838 N N . ARG A 1 232 ? -13.628 4.887 7.644 1.00 92.06 232 ARG A N 1
ATOM 1839 C CA . ARG A 1 232 ? -15.008 4.489 7.314 1.00 92.06 232 ARG A CA 1
ATOM 1840 C C . ARG A 1 232 ? -15.417 3.138 7.904 1.00 92.06 232 ARG A C 1
ATOM 1842 O O . ARG A 1 232 ? -16.586 2.788 7.819 1.00 92.06 232 ARG A O 1
ATOM 1849 N N . GLY A 1 233 ? -14.484 2.376 8.474 1.00 91.56 233 GLY A N 1
ATOM 1850 C CA . GLY A 1 233 ? -14.782 1.083 9.093 1.00 91.56 233 GLY A CA 1
ATOM 1851 C C . GLY A 1 233 ? -15.102 -0.023 8.091 1.00 91.56 233 GLY A C 1
ATOM 1852 O O . GLY A 1 233 ? -15.678 -1.038 8.469 1.00 91.56 233 GLY A O 1
ATOM 1853 N N . LEU A 1 234 ? -14.718 0.157 6.824 1.00 92.50 234 LEU A N 1
ATOM 1854 C CA . LEU A 1 234 ? -14.913 -0.841 5.768 1.00 92.50 234 LEU A CA 1
ATOM 1855 C C . LEU A 1 234 ? -13.962 -2.031 5.941 1.00 92.50 234 LEU A C 1
ATOM 1857 O O . LEU A 1 234 ? -14.311 -3.168 5.629 1.00 92.50 234 LEU A O 1
ATOM 1861 N N . ILE A 1 235 ? -12.764 -1.764 6.470 1.00 94.00 235 ILE A N 1
ATOM 1862 C CA . ILE A 1 235 ? -11.770 -2.774 6.830 1.00 94.00 235 ILE A CA 1
ATOM 1863 C C . ILE A 1 235 ? -11.278 -2.496 8.250 1.00 94.00 235 ILE A C 1
ATOM 1865 O O . ILE A 1 235 ? -10.902 -1.369 8.579 1.00 94.00 235 ILE A O 1
ATOM 1869 N N . ILE A 1 236 ? -11.256 -3.536 9.080 1.00 93.31 236 ILE A N 1
ATOM 1870 C CA . ILE A 1 236 ? -10.757 -3.495 10.452 1.00 93.31 236 ILE A CA 1
ATOM 1871 C C . ILE A 1 236 ? -9.375 -4.152 10.488 1.00 93.31 236 ILE A C 1
ATOM 1873 O O . ILE A 1 236 ? -9.264 -5.375 10.412 1.00 93.31 236 ILE A O 1
ATOM 1877 N N . ASP A 1 237 ? -8.331 -3.337 10.644 1.00 93.69 237 ASP A N 1
ATOM 1878 C CA . ASP A 1 237 ? -6.947 -3.793 10.821 1.00 93.69 237 ASP A CA 1
ATOM 1879 C C . ASP A 1 237 ? -6.482 -3.550 12.270 1.00 93.69 237 ASP A C 1
ATOM 1881 O O . ASP A 1 237 ? -6.372 -2.394 12.694 1.00 93.69 237 ASP A O 1
ATOM 1885 N N . PRO A 1 238 ? -6.180 -4.607 13.049 1.00 92.44 238 PRO A N 1
ATOM 1886 C CA . PRO A 1 238 ? -5.731 -4.491 14.437 1.00 92.44 238 PRO A CA 1
ATOM 1887 C C . PRO A 1 238 ? -4.469 -3.645 14.650 1.00 92.44 238 PRO A C 1
ATOM 1889 O O . PRO A 1 238 ? -4.267 -3.158 15.767 1.00 92.44 238 PRO A O 1
ATOM 1892 N N . ARG A 1 239 ? -3.641 -3.456 13.615 1.00 93.12 239 ARG A N 1
ATOM 1893 C CA . ARG A 1 239 ? -2.402 -2.657 13.653 1.00 93.12 239 ARG A CA 1
ATOM 1894 C C . ARG A 1 239 ? -2.664 -1.156 13.583 1.00 93.12 239 ARG A C 1
ATOM 1896 O O . ARG A 1 239 ? -1.736 -0.356 13.706 1.00 93.12 239 ARG A O 1
ATOM 1903 N N . PHE A 1 240 ? -3.916 -0.758 13.372 1.00 93.75 240 PHE A N 1
ATOM 1904 C CA . PHE A 1 240 ? -4.336 0.632 13.411 1.00 93.75 240 PHE A CA 1
ATOM 1905 C C . PHE A 1 240 ? -5.122 0.944 14.684 1.00 93.75 240 PHE A C 1
ATOM 1907 O O . PHE A 1 240 ? -5.836 0.124 15.274 1.00 93.75 240 PHE A O 1
ATOM 1914 N N . ARG A 1 241 ? -4.968 2.188 15.117 1.00 93.62 241 ARG A N 1
ATOM 1915 C CA . ARG A 1 241 ? -5.754 2.827 16.165 1.00 93.62 241 ARG A CA 1
ATOM 1916 C C . ARG A 1 241 ? -6.354 4.112 15.623 1.00 93.62 241 ARG A C 1
ATOM 1918 O O . ARG A 1 241 ? -5.835 4.690 14.670 1.00 93.62 241 ARG A O 1
ATOM 1925 N N . MET A 1 242 ? -7.440 4.555 16.232 1.00 93.81 242 MET A N 1
ATOM 1926 C CA . MET A 1 242 ? -8.124 5.782 15.852 1.00 93.81 242 MET A CA 1
ATOM 1927 C C . MET A 1 242 ? -7.888 6.846 16.913 1.00 93.81 242 MET A C 1
ATOM 1929 O O . MET A 1 242 ? -8.084 6.600 18.101 1.00 93.81 242 MET A O 1
ATOM 1933 N N . SER A 1 243 ? -7.478 8.034 16.478 1.00 92.56 243 SER A N 1
ATOM 1934 C CA . SER A 1 243 ? -7.574 9.237 17.307 1.00 92.56 243 SER A CA 1
ATOM 1935 C C . SER A 1 243 ? -9.040 9.671 17.405 1.00 92.56 243 SER A C 1
ATOM 1937 O O . SER A 1 243 ? -9.856 9.368 16.524 1.00 92.56 243 SER A O 1
ATOM 1939 N N . ARG A 1 244 ? -9.379 10.427 18.452 1.00 87.62 244 ARG A N 1
ATOM 1940 C CA . ARG A 1 244 ? -10.726 10.972 18.659 1.00 87.62 244 ARG A CA 1
ATOM 1941 C C . ARG A 1 244 ? -11.187 11.860 17.498 1.00 87.62 244 ARG A C 1
ATOM 1943 O O . ARG A 1 244 ? -12.371 11.867 17.165 1.00 87.62 244 ARG A O 1
ATOM 1950 N N . ALA A 1 245 ? -10.249 12.511 16.809 1.00 86.88 245 ALA A N 1
ATOM 1951 C CA . ALA A 1 245 ? -10.497 13.286 15.594 1.00 86.88 245 ALA A CA 1
ATOM 1952 C C . ALA A 1 245 ? -10.872 12.427 14.364 1.00 86.88 245 ALA A C 1
ATOM 1954 O O . ALA A 1 245 ? -11.234 12.966 13.322 1.00 86.88 245 ALA A O 1
ATOM 1955 N N . GLY A 1 246 ? -10.793 11.094 14.451 1.00 87.56 246 GLY A N 1
ATOM 1956 C CA . GLY A 1 246 ? -11.073 10.180 13.339 1.00 87.56 246 GLY A CA 1
ATOM 1957 C C . GLY A 1 246 ? -9.892 9.936 12.406 1.00 87.56 246 GLY A C 1
ATOM 1958 O O . GLY A 1 246 ? -10.070 9.432 11.300 1.00 87.56 246 GLY A O 1
ATOM 1959 N N . LYS A 1 247 ? -8.675 10.262 12.848 1.00 91.44 247 LYS A N 1
ATOM 1960 C CA . LYS A 1 247 ? -7.449 9.949 12.116 1.00 91.44 247 LYS A CA 1
ATOM 1961 C C . LYS A 1 247 ? -6.972 8.539 12.458 1.00 91.44 247 LYS A C 1
ATOM 1963 O O . LYS A 1 247 ? -6.776 8.227 13.633 1.00 91.44 247 LYS A O 1
ATOM 1968 N N . ALA A 1 248 ? -6.717 7.726 11.436 1.00 93.44 248 ALA A N 1
ATOM 1969 C CA . ALA A 1 248 ? -6.081 6.426 11.604 1.00 93.44 248 ALA A CA 1
ATOM 1970 C C . ALA A 1 248 ? -4.571 6.584 11.854 1.00 93.44 248 ALA A C 1
ATOM 1972 O O . ALA A 1 248 ? -3.859 7.256 11.100 1.00 93.44 248 ALA A O 1
ATOM 1973 N N . VAL A 1 249 ? -4.079 5.947 12.912 1.00 92.50 249 VAL A N 1
ATOM 1974 C CA . VAL A 1 249 ? -2.674 5.923 13.325 1.00 92.50 249 VAL A CA 1
ATOM 1975 C C . VAL A 1 249 ? -2.199 4.476 13.340 1.00 92.50 249 VAL A C 1
ATOM 1977 O O . VAL A 1 249 ? -2.787 3.626 14.004 1.00 92.50 249 VAL A O 1
ATOM 1980 N N . PHE A 1 250 ? -1.135 4.194 12.593 1.00 92.00 250 PHE A N 1
ATOM 1981 C CA . PHE A 1 250 ? -0.499 2.879 12.581 1.00 92.00 250 PHE A CA 1
ATOM 1982 C C . PHE A 1 250 ? 0.351 2.694 13.845 1.00 92.00 250 PHE A C 1
ATOM 1984 O O . PHE A 1 250 ? 1.155 3.572 14.164 1.00 92.00 250 PHE A O 1
ATOM 1991 N N . VAL A 1 251 ? 0.181 1.571 14.548 1.00 90.94 251 VAL A N 1
ATOM 1992 C CA . VAL A 1 251 ? 0.847 1.291 15.835 1.00 90.94 251 VAL A CA 1
ATOM 1993 C C . VAL A 1 251 ? 1.752 0.055 15.835 1.00 90.94 251 VAL A C 1
ATOM 1995 O O . VAL A 1 251 ? 2.484 -0.128 16.806 1.00 90.94 251 VAL A O 1
ATOM 1998 N N . GLY A 1 252 ? 1.785 -0.722 14.746 1.00 79.12 252 GLY A N 1
ATOM 1999 C CA . GLY A 1 252 ? 2.637 -1.913 14.612 1.00 79.12 252 GLY A CA 1
ATOM 2000 C C . GLY A 1 252 ? 1.851 -3.208 14.635 1.00 79.12 252 GLY A C 1
ATOM 2001 O O . GLY A 1 252 ? 1.138 -3.440 15.634 1.00 79.12 252 GLY A O 1
#